Protein AF-A0A8H5J0Z9-F1 (afdb_monomer)

Sequence (239 aa):
MFSQYKASKATIRRNYVINLLNGVRREGLLQDALGLLYLDLADNRPDNHVMKYIIRQWDSKSLPDPFEQKDQATIAKLYNLFSSMSMFVEDYISKAASPNPPQAYLCLPQIADPNKGLYYKEHSFSPRHVTLDELNLPECHFLMWAFIKYDIIFKIQGPKAALVIDNNEQSAISKKEYEALTDCEHEALHSVLHPKIYEAGFIPYFPIGQDRDIVGLATIASPSLAEAAEGRSMIEMAR

Foldseek 3Di:
DVVVVVVVVLVVLLVVLCLLLVDPCNLVLVLLLLLLLQCVVCVPPPDLVSNVVSLVCSLVSNDDDCVVVVPSVVSVSSSVVLVVLQQVLQLLVLLVPFPDNLVSLQFDQPPPDNPQATDDPPDHDHRPGDGLVNDDSVVSSLLSSLLSLLQSLCSLPDPSVCVRDPPVRSVVSSVVSVVPDDPVSVVSNCCQQDVPNVPRDGDHDDHPPDDPPPPPDPPPDDDDPPDDPDDDDPVVVVD

Mean predicted aligned error: 12.15 Å

pLDDT: mean 72.6, std 20.95, range [24.5, 95.06]

Radius of gyration: 19.08 Å; Cα contacts (8 Å, |Δi|>4): 195; chains: 1; bounding box: 48×39×54 Å

Organism: NCBI:txid751941

Structure (mmCIF, N/CA/C/O backbone):
data_AF-A0A8H5J0Z9-F1
#
_entry.id   AF-A0A8H5J0Z9-F1
#
loop_
_atom_site.group_PDB
_atom_site.id
_atom_site.type_symbol
_atom_site.label_atom_id
_atom_site.label_alt_id
_atom_site.label_comp_id
_atom_site.label_asym_id
_atom_site.label_entity_id
_atom_site.label_seq_id
_atom_site.pdbx_PDB_ins_code
_atom_site.Cartn_x
_atom_site.Cartn_y
_atom_site.Cartn_z
_atom_site.occupancy
_atom_site.B_iso_or_equiv
_atom_site.auth_seq_id
_atom_site.auth_comp_id
_atom_site.auth_asym_id
_atom_site.auth_atom_id
_atom_site.pdbx_PDB_model_num
ATOM 1 N N . MET A 1 1 ? 22.660 -8.685 24.216 1.00 60.75 1 MET A N 1
ATOM 2 C CA . MET A 1 1 ? 22.588 -8.841 22.742 1.00 60.75 1 MET A CA 1
ATOM 3 C C . MET A 1 1 ? 21.158 -8.815 22.193 1.00 60.75 1 MET A C 1
ATOM 5 O O . MET A 1 1 ? 20.895 -8.017 21.305 1.00 60.75 1 MET A O 1
ATOM 9 N N . PHE A 1 2 ? 20.206 -9.596 22.721 1.00 65.94 2 PHE A N 1
ATOM 10 C CA . PHE A 1 2 ? 18.830 -9.643 22.185 1.00 65.94 2 PHE A CA 1
ATOM 11 C C . PHE A 1 2 ? 18.037 -8.323 22.291 1.00 65.94 2 PHE A C 1
ATOM 13 O O . PHE A 1 2 ? 17.309 -7.960 21.369 1.00 65.94 2 PHE A O 1
ATOM 20 N N . SER A 1 3 ? 18.200 -7.571 23.385 1.00 65.50 3 SER A N 1
ATOM 21 C CA . SER A 1 3 ? 17.577 -6.250 23.569 1.00 65.50 3 SER A CA 1
ATOM 22 C C . SER A 1 3 ? 18.073 -5.221 22.549 1.00 65.50 3 SER A C 1
ATOM 24 O O . SER A 1 3 ? 17.277 -4.496 21.959 1.00 65.50 3 SER A O 1
ATOM 26 N N . GLN A 1 4 ? 19.379 -5.216 22.281 1.00 69.69 4 GLN A N 1
ATOM 27 C CA . GLN A 1 4 ? 20.021 -4.332 21.309 1.00 69.69 4 GLN A CA 1
ATOM 28 C C . GLN A 1 4 ? 19.605 -4.667 19.869 1.00 69.69 4 GLN A C 1
ATOM 30 O O . GLN A 1 4 ? 19.312 -3.763 19.091 1.00 69.69 4 GLN A O 1
ATOM 35 N N . TYR A 1 5 ? 19.469 -5.958 19.544 1.00 71.94 5 TYR A N 1
ATOM 36 C CA . TYR A 1 5 ? 18.908 -6.412 18.268 1.00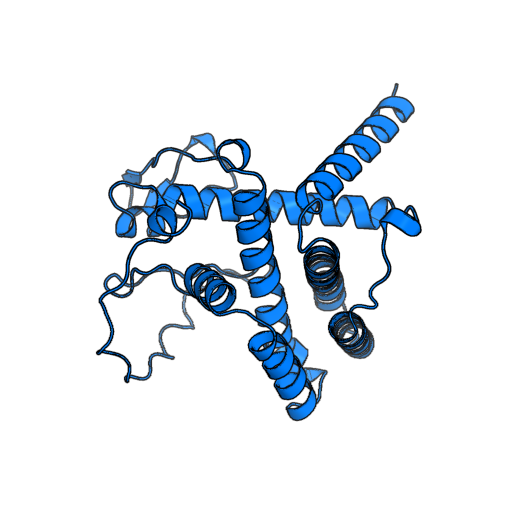 71.94 5 TYR A CA 1
ATOM 37 C C . TYR A 1 5 ? 17.452 -5.956 18.077 1.00 71.94 5 TYR A C 1
ATOM 39 O O . TYR A 1 5 ? 17.109 -5.409 17.030 1.00 71.94 5 TYR A O 1
ATOM 47 N N . LYS A 1 6 ? 16.590 -6.121 19.094 1.00 71.00 6 LYS A N 1
ATOM 48 C CA . LYS A 1 6 ? 15.189 -5.663 19.032 1.00 71.00 6 LYS A CA 1
ATOM 49 C C . LYS A 1 6 ? 15.079 -4.152 18.835 1.00 71.00 6 LYS A C 1
ATOM 51 O O . LYS A 1 6 ? 14.293 -3.717 17.997 1.00 71.00 6 LYS A O 1
ATOM 56 N N . ALA A 1 7 ? 15.869 -3.377 19.579 1.00 71.56 7 ALA A N 1
ATOM 57 C CA . ALA A 1 7 ? 15.902 -1.924 19.455 1.00 71.56 7 ALA A CA 1
ATOM 58 C C . ALA A 1 7 ? 16.369 -1.493 18.056 1.00 71.56 7 ALA A C 1
ATOM 60 O O . ALA A 1 7 ? 15.695 -0.703 17.404 1.00 71.56 7 ALA A O 1
ATOM 61 N N . SER A 1 8 ? 17.457 -2.084 17.552 1.00 81.06 8 SER A N 1
ATOM 62 C CA . SER A 1 8 ? 17.961 -1.824 16.198 1.00 81.06 8 SER A CA 1
ATOM 63 C C . SER A 1 8 ? 16.916 -2.150 15.125 1.00 81.06 8 SER A C 1
ATOM 65 O O . SER A 1 8 ? 16.642 -1.321 14.260 1.00 81.06 8 SER A O 1
ATOM 67 N N . LYS A 1 9 ? 16.249 -3.305 15.227 1.00 82.88 9 LYS A N 1
ATOM 68 C CA . LYS A 1 9 ? 15.196 -3.718 14.290 1.00 82.88 9 LYS A CA 1
ATOM 69 C C . LYS A 1 9 ? 14.001 -2.760 14.286 1.00 82.88 9 LYS A C 1
ATOM 71 O O . LYS A 1 9 ? 13.478 -2.455 13.217 1.00 82.88 9 LYS A O 1
ATOM 76 N N . ALA A 1 10 ? 13.565 -2.291 15.455 1.00 84.38 10 ALA A N 1
ATOM 77 C CA . ALA A 1 10 ? 12.486 -1.309 15.560 1.00 84.38 10 ALA A CA 1
ATOM 78 C C . ALA A 1 10 ? 12.874 0.025 14.900 1.00 84.38 10 ALA A C 1
ATOM 80 O O . ALA A 1 10 ? 12.101 0.564 14.108 1.00 84.38 10 ALA A O 1
ATOM 81 N N . THR A 1 11 ? 14.096 0.502 15.146 1.00 88.69 11 THR A N 1
ATOM 82 C CA . THR A 1 11 ? 14.626 1.725 14.528 1.00 88.69 11 THR A CA 1
ATOM 83 C C . THR A 1 11 ? 14.718 1.609 13.008 1.00 88.69 11 THR A C 1
ATOM 85 O O . THR A 1 11 ? 14.258 2.506 12.308 1.00 88.69 11 THR A O 1
ATOM 88 N N . ILE A 1 12 ? 15.247 0.498 12.483 1.00 86.38 12 ILE A N 1
ATOM 89 C CA . ILE A 1 12 ? 15.372 0.271 11.032 1.00 86.38 12 ILE A CA 1
ATOM 90 C C . ILE A 1 12 ? 13.999 0.313 10.358 1.00 86.38 12 ILE A C 1
ATOM 92 O O . ILE A 1 12 ? 13.816 1.032 9.380 1.00 86.38 12 ILE A O 1
ATOM 96 N N . ARG A 1 13 ? 13.015 -0.407 10.910 1.00 89.56 13 ARG A N 1
ATOM 97 C CA . ARG A 1 13 ? 11.645 -0.423 10.375 1.00 89.56 13 ARG A CA 1
ATOM 98 C C . ARG A 1 13 ? 11.017 0.961 10.384 1.00 89.56 13 ARG A C 1
ATOM 100 O O . ARG A 1 13 ? 10.445 1.375 9.384 1.00 89.56 13 ARG A O 1
ATOM 107 N N . ARG A 1 14 ? 11.148 1.678 11.503 1.00 90.25 14 ARG A N 1
ATOM 108 C CA . ARG A 1 14 ? 10.628 3.040 11.633 1.00 90.25 14 ARG A CA 1
ATOM 109 C C . ARG A 1 14 ? 11.240 3.959 10.578 1.00 90.25 14 ARG A C 1
ATOM 111 O O . ARG A 1 14 ? 10.495 4.655 9.903 1.00 90.25 14 ARG A O 1
ATOM 118 N N . ASN A 1 15 ? 12.561 3.931 10.416 1.00 88.94 15 ASN A N 1
ATOM 119 C CA . ASN A 1 15 ? 13.258 4.777 9.448 1.00 88.94 15 ASN A CA 1
ATOM 120 C C . ASN A 1 15 ? 12.879 4.431 8.005 1.00 88.94 15 ASN A C 1
ATOM 122 O O . ASN A 1 15 ? 12.647 5.337 7.216 1.00 88.94 15 ASN A O 1
ATOM 126 N N . TYR A 1 16 ? 12.754 3.142 7.678 1.00 87.38 16 TYR A N 1
ATOM 127 C CA . TYR A 1 16 ? 12.308 2.701 6.356 1.00 87.38 16 TYR A CA 1
ATOM 128 C C . TYR A 1 16 ? 10.924 3.266 6.008 1.00 87.38 16 TYR A C 1
ATOM 130 O O . TYR A 1 16 ? 10.759 3.893 4.965 1.00 87.38 16 TYR A O 1
ATOM 138 N N . VAL A 1 17 ? 9.949 3.119 6.914 1.00 89.38 17 VAL A N 1
ATOM 139 C CA . VAL A 1 17 ? 8.592 3.637 6.683 1.00 89.38 17 VAL A CA 1
ATOM 140 C C . VAL A 1 17 ? 8.593 5.165 6.607 1.00 89.38 17 VAL A C 1
ATOM 142 O O . VAL A 1 17 ? 7.961 5.725 5.720 1.00 89.38 17 VAL A O 1
ATOM 145 N N . ILE A 1 18 ? 9.327 5.853 7.490 1.00 89.44 18 ILE A N 1
ATOM 146 C CA . ILE A 1 18 ? 9.444 7.319 7.445 1.00 89.44 18 ILE A CA 1
ATOM 147 C C . ILE A 1 18 ? 10.009 7.779 6.097 1.00 89.44 18 ILE A C 1
ATOM 149 O O . ILE A 1 18 ? 9.461 8.699 5.503 1.00 89.44 18 ILE A O 1
ATOM 153 N N . ASN A 1 19 ? 11.050 7.125 5.583 1.00 86.56 19 ASN A N 1
ATOM 154 C CA . ASN A 1 19 ? 11.671 7.506 4.315 1.00 86.56 19 ASN A CA 1
ATOM 155 C C . ASN A 1 19 ? 10.728 7.327 3.115 1.00 86.56 19 ASN A C 1
ATOM 157 O O . ASN A 1 19 ? 10.706 8.185 2.234 1.00 86.56 19 ASN A O 1
ATOM 161 N N . LEU A 1 20 ? 9.916 6.267 3.096 1.00 85.06 20 LEU A N 1
ATOM 162 C CA . LEU A 1 20 ? 8.893 6.071 2.060 1.00 85.06 20 LEU A CA 1
ATOM 163 C C . LEU A 1 20 ? 7.719 7.048 2.182 1.00 85.06 20 LEU A C 1
ATOM 165 O O . LEU A 1 20 ? 7.080 7.369 1.187 1.00 85.06 20 LEU A O 1
ATOM 169 N N . LEU A 1 21 ? 7.447 7.540 3.389 1.00 86.75 21 LEU A N 1
ATOM 170 C CA . LEU A 1 21 ? 6.421 8.549 3.640 1.00 86.75 21 LEU A CA 1
ATOM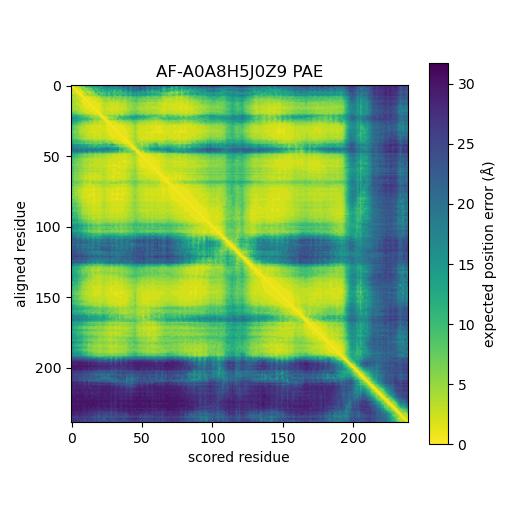 171 C C . LEU A 1 21 ? 6.923 9.990 3.454 1.00 86.75 21 LEU A C 1
ATOM 173 O O . LEU A 1 21 ? 6.106 10.906 3.469 1.00 86.75 21 LEU A O 1
ATOM 177 N N . ASN A 1 22 ? 8.233 10.223 3.317 1.00 79.56 22 ASN A N 1
ATOM 178 C CA . ASN A 1 22 ? 8.850 11.557 3.286 1.00 79.56 22 ASN A CA 1
ATOM 179 C C . ASN A 1 22 ? 8.655 12.282 1.940 1.00 79.56 22 ASN A C 1
ATOM 181 O O . ASN A 1 22 ? 9.621 12.700 1.307 1.00 79.56 22 ASN A O 1
ATOM 185 N N . GLY A 1 23 ? 7.409 12.445 1.504 1.00 74.44 23 GLY A N 1
ATOM 186 C CA . GLY A 1 23 ? 7.049 13.107 0.253 1.00 74.44 23 GLY A CA 1
ATOM 187 C C . GLY A 1 23 ? 5.953 14.148 0.429 1.00 74.44 23 GLY A C 1
ATOM 188 O O . GLY A 1 23 ? 5.380 14.310 1.507 1.00 74.44 23 GLY A O 1
ATOM 189 N N . VAL A 1 24 ? 5.607 14.818 -0.672 1.00 74.44 24 VAL A N 1
ATOM 190 C CA . VAL A 1 24 ? 4.518 15.815 -0.728 1.00 74.44 24 VAL A CA 1
ATOM 191 C C . VAL A 1 24 ? 3.184 15.224 -0.244 1.00 74.44 24 VAL A C 1
ATOM 193 O O . VAL A 1 24 ? 2.354 15.930 0.315 1.00 74.44 24 VAL A O 1
ATOM 196 N N . ARG A 1 25 ? 3.000 13.908 -0.405 1.00 74.81 25 ARG A N 1
ATOM 197 C CA . ARG A 1 25 ? 1.769 13.174 -0.074 1.00 74.81 25 ARG A CA 1
ATOM 198 C C . ARG A 1 25 ? 1.857 12.384 1.234 1.00 74.81 25 ARG A C 1
ATOM 200 O O . ARG A 1 25 ? 1.119 11.416 1.398 1.00 74.81 25 ARG A O 1
ATOM 207 N N . ARG A 1 26 ? 2.740 12.774 2.163 1.00 83.62 26 ARG A N 1
ATOM 208 C CA . ARG A 1 26 ? 2.992 12.051 3.425 1.00 83.62 26 ARG A CA 1
ATOM 209 C C . ARG A 1 26 ? 1.715 11.644 4.157 1.00 83.62 26 ARG A C 1
ATOM 211 O O . ARG A 1 26 ? 1.546 10.476 4.493 1.00 83.62 26 ARG A O 1
ATOM 218 N N . GLU A 1 27 ? 0.839 12.610 4.417 1.00 84.75 27 GLU A N 1
ATOM 219 C CA . GLU A 1 27 ? -0.374 12.393 5.211 1.00 84.75 27 GLU A CA 1
ATOM 220 C C . GLU A 1 27 ? -1.387 11.521 4.468 1.00 84.75 27 GLU A C 1
ATOM 222 O O . GLU A 1 27 ? -1.891 10.557 5.038 1.00 84.75 27 GLU A O 1
ATOM 227 N N . GLY A 1 28 ? -1.619 11.790 3.179 1.00 88.88 28 GLY A N 1
ATOM 228 C CA . GLY A 1 28 ? -2.517 10.988 2.345 1.00 88.88 28 GLY A CA 1
ATOM 229 C C . GLY A 1 28 ? -2.054 9.536 2.217 1.00 88.88 28 GLY A C 1
ATOM 230 O O . GLY A 1 28 ? -2.827 8.620 2.482 1.00 88.88 28 GLY A O 1
ATOM 231 N N . LEU A 1 29 ? -0.771 9.322 1.909 1.00 91.06 29 LEU A N 1
ATOM 232 C CA . LEU A 1 29 ? -0.185 7.986 1.789 1.00 91.06 29 LEU A CA 1
ATOM 233 C C . LEU A 1 29 ? -0.227 7.218 3.114 1.00 91.06 29 LEU A C 1
ATOM 235 O O . LEU A 1 29 ? -0.542 6.029 3.125 1.00 91.06 29 LEU A O 1
ATOM 239 N N . LEU A 1 30 ? 0.063 7.885 4.236 1.00 94.12 30 LEU A N 1
ATOM 240 C CA . LEU A 1 30 ? -0.039 7.265 5.555 1.00 94.12 30 LEU A CA 1
ATOM 241 C C . LEU A 1 30 ? -1.485 6.864 5.870 1.00 94.12 30 LEU A C 1
ATOM 243 O O . LEU A 1 30 ? -1.709 5.738 6.310 1.00 94.12 30 LEU A O 1
ATOM 247 N N . GLN A 1 31 ? -2.455 7.751 5.639 1.00 94.69 31 GLN A N 1
ATOM 248 C CA . GLN A 1 31 ? -3.869 7.460 5.887 1.00 94.69 31 GLN A CA 1
ATOM 249 C C . GLN A 1 31 ? -4.367 6.314 5.002 1.00 94.69 31 GLN A C 1
ATOM 251 O O . GLN A 1 31 ? -5.016 5.402 5.509 1.00 94.69 31 GLN A O 1
ATOM 256 N N . ASP A 1 32 ? -4.009 6.299 3.718 1.00 94.44 32 ASP A N 1
ATOM 257 C CA . ASP A 1 32 ? -4.394 5.231 2.793 1.00 94.44 32 ASP A CA 1
ATOM 258 C C . ASP A 1 32 ? -3.749 3.884 3.179 1.00 94.44 32 ASP A C 1
ATOM 260 O O . ASP A 1 32 ? -4.440 2.865 3.242 1.00 94.44 32 ASP A O 1
ATOM 264 N N . ALA A 1 33 ? -2.469 3.877 3.569 1.00 94.81 33 ALA A N 1
ATOM 265 C CA . ALA A 1 33 ? -1.786 2.674 4.052 1.00 94.81 33 ALA A CA 1
ATOM 266 C C . ALA A 1 33 ? -2.360 2.153 5.385 1.00 94.81 33 ALA A C 1
ATOM 268 O O . ALA A 1 33 ? -2.500 0.942 5.575 1.00 94.81 33 ALA A O 1
A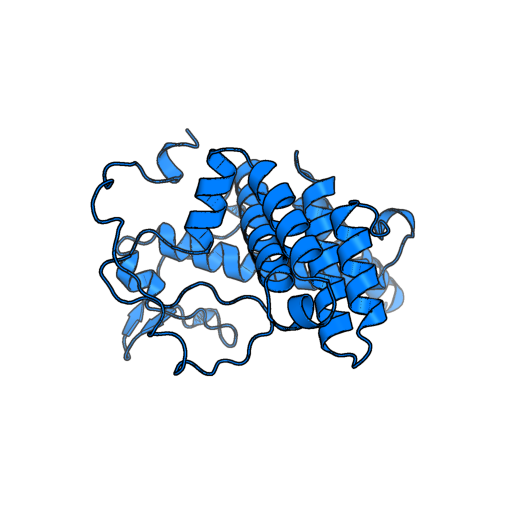TOM 269 N N . LEU A 1 34 ? -2.712 3.050 6.314 1.00 95.06 34 LEU A N 1
ATOM 270 C CA . LEU A 1 34 ? -3.384 2.686 7.565 1.00 95.06 34 LEU A CA 1
ATOM 271 C C . LEU A 1 34 ? -4.787 2.134 7.301 1.00 95.06 34 LEU A C 1
ATOM 273 O O . LEU A 1 34 ? -5.165 1.135 7.912 1.00 95.06 34 LEU A O 1
ATOM 277 N N . GLY A 1 35 ? -5.537 2.752 6.385 1.00 93.50 35 GLY A N 1
ATOM 278 C CA . GLY A 1 35 ? -6.851 2.279 5.959 1.00 93.50 35 GLY A CA 1
ATOM 279 C C . GLY A 1 35 ? -6.768 0.850 5.439 1.00 93.50 35 GLY A C 1
ATOM 280 O O . GLY A 1 35 ? -7.472 -0.026 5.939 1.00 93.50 35 GLY A O 1
ATOM 281 N N . LEU A 1 36 ? -5.829 0.594 4.527 1.00 92.25 36 LEU A N 1
ATOM 282 C CA . LEU A 1 36 ? -5.592 -0.730 3.954 1.00 92.25 36 LEU A CA 1
ATOM 283 C C . LEU A 1 36 ? -5.275 -1.771 5.041 1.00 92.25 36 LEU A C 1
ATOM 285 O O . LEU A 1 36 ? -5.949 -2.795 5.145 1.00 92.25 36 LEU A O 1
ATOM 289 N N . LEU A 1 37 ? -4.326 -1.450 5.924 1.00 92.19 37 LEU A N 1
ATOM 290 C CA . LEU A 1 37 ? -3.900 -2.309 7.030 1.00 92.19 37 LEU A CA 1
ATOM 291 C C . LEU A 1 37 ? -5.035 -2.631 8.010 1.00 92.19 37 LEU A C 1
ATOM 293 O O . LEU A 1 37 ? -5.156 -3.770 8.470 1.00 92.19 37 LEU A O 1
ATOM 297 N N . TYR A 1 38 ? -5.846 -1.641 8.386 1.00 90.62 38 TYR A N 1
ATOM 298 C CA . TYR A 1 38 ? -6.942 -1.857 9.328 1.00 90.62 38 TYR A CA 1
ATOM 299 C C . TYR A 1 38 ? -8.112 -2.602 8.686 1.00 90.62 38 TYR A C 1
ATOM 301 O O . TYR A 1 38 ? -8.718 -3.441 9.357 1.00 90.62 38 TYR A O 1
ATOM 309 N N . LEU A 1 39 ? -8.390 -2.368 7.401 1.00 87.69 39 LEU A N 1
ATOM 310 C CA . LEU A 1 39 ? -9.393 -3.132 6.660 1.00 87.69 39 LEU A CA 1
ATOM 311 C C . LEU A 1 39 ? -8.986 -4.596 6.492 1.00 87.69 39 LEU A C 1
ATOM 313 O O . LEU A 1 39 ? -9.825 -5.455 6.731 1.00 87.69 39 LEU A O 1
ATOM 317 N N . ASP A 1 40 ? -7.715 -4.901 6.219 1.00 84.00 40 ASP A N 1
ATOM 318 C CA . ASP A 1 40 ? -7.212 -6.286 6.201 1.00 84.00 40 ASP A CA 1
ATOM 319 C C . ASP A 1 40 ? -7.405 -7.001 7.547 1.00 84.00 40 ASP A C 1
ATOM 321 O O . ASP A 1 40 ? -7.722 -8.191 7.621 1.00 84.00 40 ASP A O 1
ATOM 325 N N . LEU A 1 41 ? -7.225 -6.284 8.657 1.00 78.81 41 LEU A N 1
ATOM 326 C CA . LEU A 1 41 ? -7.460 -6.845 9.988 1.00 78.81 41 LEU A CA 1
ATOM 327 C C . LEU A 1 41 ? -8.953 -7.046 10.270 1.00 78.81 41 LEU A C 1
ATOM 329 O O . LEU A 1 41 ? -9.310 -8.009 10.954 1.00 78.81 41 LEU A O 1
ATOM 333 N N . ALA A 1 42 ? -9.807 -6.151 9.770 1.00 74.81 42 ALA A N 1
ATOM 334 C CA . ALA A 1 42 ? -11.258 -6.262 9.876 1.00 74.81 42 ALA A CA 1
ATOM 335 C C . ALA A 1 42 ? -11.816 -7.367 8.967 1.00 74.81 42 ALA A C 1
ATOM 337 O O . ALA A 1 42 ? -12.727 -8.070 9.382 1.00 74.81 42 ALA A O 1
ATOM 338 N N . ASP A 1 43 ? -11.217 -7.590 7.795 1.00 69.31 43 ASP A N 1
ATOM 339 C CA . ASP A 1 43 ? -11.571 -8.645 6.838 1.00 69.31 43 ASP A CA 1
ATOM 340 C C . ASP A 1 43 ? -11.504 -10.051 7.446 1.00 69.31 43 ASP A C 1
ATOM 342 O O . ASP A 1 43 ? -12.237 -10.946 7.025 1.00 69.31 43 ASP A O 1
ATOM 346 N N . ASN A 1 44 ? -10.628 -10.225 8.438 1.00 69.31 44 ASN A N 1
ATOM 347 C CA . ASN A 1 44 ? -10.431 -11.462 9.190 1.00 69.31 44 ASN A CA 1
ATOM 348 C C . ASN A 1 44 ? -11.360 -11.587 10.412 1.00 69.31 44 ASN A C 1
ATOM 350 O O . ASN A 1 44 ? -11.235 -12.533 11.193 1.00 69.31 44 ASN A O 1
ATOM 354 N N . ARG A 1 45 ? -12.263 -10.623 10.626 1.00 68.00 45 ARG A N 1
ATOM 355 C CA . ARG A 1 45 ? -13.202 -10.591 11.750 1.00 68.00 45 ARG A CA 1
ATOM 356 C C . ARG A 1 45 ? -14.643 -10.578 11.232 1.00 68.00 45 ARG A C 1
ATOM 358 O O . ARG A 1 45 ? -14.928 -9.934 10.234 1.00 68.00 45 ARG A O 1
ATOM 365 N N . PRO A 1 46 ? -15.583 -11.222 11.938 1.00 57.53 46 PRO A N 1
ATOM 366 C CA . PRO A 1 46 ? -16.993 -11.230 11.546 1.00 57.53 46 PRO A CA 1
ATOM 367 C C . PRO A 1 46 ? -17.740 -9.920 11.870 1.00 57.53 46 PRO A C 1
ATOM 369 O O . PRO A 1 46 ? -18.948 -9.850 11.668 1.00 57.53 46 PRO A O 1
ATOM 372 N N . ASP A 1 47 ? -17.070 -8.903 12.425 1.00 73.12 47 ASP A N 1
ATOM 373 C CA . ASP A 1 47 ? -17.728 -7.696 12.934 1.00 73.12 47 ASP A CA 1
ATOM 374 C C . ASP A 1 47 ? -17.793 -6.570 11.890 1.00 73.12 47 ASP A C 1
ATOM 376 O O . ASP A 1 47 ? -16.833 -5.822 11.670 1.00 73.12 47 ASP A O 1
ATOM 380 N N . ASN A 1 48 ? -18.980 -6.414 11.304 1.00 76.25 48 ASN A N 1
ATOM 381 C CA . ASN A 1 48 ? -19.305 -5.375 10.330 1.00 76.25 48 ASN A CA 1
ATOM 382 C C . ASN A 1 48 ? -19.200 -3.946 10.907 1.00 76.25 48 ASN A C 1
ATOM 384 O O . ASN A 1 48 ? -18.901 -3.004 10.170 1.00 76.25 48 ASN A O 1
ATOM 388 N N . HIS A 1 49 ? -19.392 -3.738 12.216 1.00 82.38 49 HIS A N 1
ATOM 389 C CA . HIS A 1 49 ? -19.329 -2.394 12.806 1.00 82.38 49 HIS A CA 1
ATOM 390 C C . HIS A 1 49 ? -17.906 -1.833 12.827 1.00 82.38 49 HIS A C 1
ATOM 392 O O . HIS A 1 49 ? -17.711 -0.632 12.617 1.00 82.38 49 HIS A O 1
ATOM 398 N N . VAL A 1 50 ? -16.909 -2.699 13.026 1.00 85.38 50 VAL A N 1
ATOM 399 C CA . VAL A 1 50 ? -15.492 -2.313 13.023 1.00 85.38 50 VAL A CA 1
ATOM 400 C C . VAL A 1 50 ? -15.063 -1.856 11.632 1.00 85.38 50 VAL A C 1
ATOM 402 O O . VAL A 1 50 ? -14.445 -0.800 11.506 1.00 85.38 50 VAL A O 1
ATOM 405 N N . MET A 1 51 ? -15.443 -2.591 10.583 1.00 86.00 51 MET A N 1
ATOM 406 C CA . MET A 1 51 ? -15.145 -2.204 9.200 1.00 86.00 51 MET A CA 1
ATOM 407 C C . MET A 1 51 ? -15.788 -0.855 8.848 1.00 86.00 51 MET A C 1
ATOM 409 O O . MET A 1 51 ? -15.101 0.034 8.347 1.00 86.00 51 MET A O 1
ATOM 413 N N . LYS A 1 52 ? -17.069 -0.651 9.196 1.00 88.25 52 LYS A N 1
ATOM 414 C CA . LYS A 1 52 ? -17.758 0.633 8.978 1.00 88.25 52 LYS A CA 1
ATOM 415 C C . LYS A 1 52 ? -17.038 1.799 9.648 1.00 88.25 52 LYS A C 1
ATOM 417 O O . LYS A 1 52 ? -16.880 2.863 9.053 1.00 88.25 52 LYS A O 1
ATOM 422 N N . TYR A 1 53 ? -16.621 1.602 10.897 1.00 90.00 53 TYR A N 1
ATOM 423 C CA . TYR A 1 53 ? -15.886 2.608 11.653 1.00 90.00 53 TYR A CA 1
ATOM 424 C C . TYR A 1 53 ? -14.554 2.953 10.977 1.00 90.00 53 TYR A C 1
ATOM 426 O O . TYR A 1 53 ? -14.267 4.133 10.785 1.00 90.00 53 TYR A O 1
ATOM 434 N N . ILE A 1 54 ? -13.781 1.946 10.558 1.00 91.12 54 ILE A N 1
ATOM 435 C CA . ILE A 1 54 ? -12.492 2.144 9.879 1.00 91.12 54 ILE A CA 1
ATOM 436 C C . ILE A 1 54 ? -12.667 2.941 8.585 1.00 91.12 54 ILE A C 1
ATOM 438 O O . ILE A 1 54 ? -11.934 3.905 8.383 1.00 91.12 54 ILE A O 1
ATOM 442 N N . ILE A 1 55 ? -13.648 2.592 7.745 1.00 91.12 55 ILE A N 1
ATOM 443 C CA . ILE A 1 55 ? -13.878 3.294 6.472 1.00 91.12 55 ILE A CA 1
ATOM 444 C C . ILE A 1 55 ? -14.228 4.766 6.716 1.00 91.12 55 ILE A C 1
ATOM 446 O O . ILE A 1 55 ? -13.688 5.641 6.047 1.00 91.12 55 ILE A O 1
ATOM 450 N N . ARG A 1 56 ? -15.068 5.061 7.716 1.00 91.88 56 ARG A N 1
ATOM 451 C CA . ARG A 1 56 ? -15.409 6.448 8.069 1.00 91.88 56 ARG A CA 1
ATOM 452 C C . ARG A 1 56 ? -14.205 7.236 8.570 1.00 91.88 56 ARG A C 1
ATOM 454 O O . ARG A 1 56 ? -14.016 8.362 8.135 1.00 91.88 56 ARG A O 1
ATOM 461 N N . GLN A 1 57 ? -13.394 6.648 9.452 1.00 93.56 57 GLN A N 1
ATOM 462 C CA . GLN A 1 57 ? -12.175 7.296 9.951 1.00 93.56 57 GLN A CA 1
ATOM 463 C C . GLN A 1 57 ? -11.151 7.527 8.835 1.00 93.56 57 GLN A C 1
ATOM 465 O O . GLN A 1 57 ? -10.467 8.547 8.819 1.00 93.56 57 GLN A O 1
ATOM 470 N N . TRP A 1 58 ? -11.051 6.589 7.894 1.00 94.44 58 TRP A N 1
ATOM 471 C CA . TRP A 1 58 ? -10.212 6.739 6.713 1.00 94.44 58 TRP A CA 1
ATOM 472 C C . TRP A 1 58 ? -10.711 7.861 5.787 1.00 94.44 58 TRP A C 1
ATOM 474 O O . TRP A 1 58 ? -9.907 8.689 5.361 1.00 94.44 58 TRP A O 1
ATOM 484 N N . ASP A 1 59 ? -12.018 7.945 5.518 1.00 93.06 59 ASP A N 1
ATOM 485 C CA . ASP A 1 59 ? -12.602 8.997 4.664 1.00 93.06 59 ASP A CA 1
ATOM 486 C C . ASP A 1 59 ? -12.428 10.402 5.271 1.00 93.06 59 ASP A C 1
ATOM 488 O O . ASP A 1 59 ? -12.187 11.382 4.557 1.00 93.06 59 ASP A O 1
ATOM 492 N N . SER A 1 60 ? -12.483 10.505 6.604 1.00 92.69 60 SER A N 1
ATOM 493 C CA . SER A 1 60 ? -12.186 11.741 7.335 1.00 92.69 60 SER A CA 1
ATOM 494 C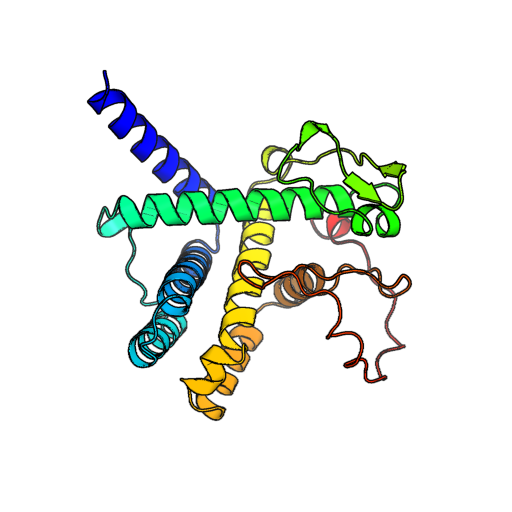 C . SER A 1 60 ? -10.694 11.981 7.584 1.00 92.69 60 SER A C 1
ATOM 496 O O . SER A 1 60 ? -10.357 12.952 8.260 1.00 92.69 60 SER A O 1
ATOM 498 N N . LYS A 1 61 ? -9.803 11.121 7.064 1.00 93.06 61 LYS A N 1
ATOM 499 C CA . LYS A 1 61 ? -8.340 11.180 7.259 1.00 93.06 61 LYS A CA 1
ATOM 500 C C . LYS A 1 61 ? -7.940 11.300 8.739 1.00 93.06 61 LYS A C 1
ATOM 502 O O . LYS A 1 61 ? -6.985 11.990 9.086 1.00 93.06 61 LYS A O 1
ATOM 507 N N . SER A 1 62 ? -8.684 10.628 9.616 1.00 94.25 62 SER A N 1
ATOM 508 C CA . SER A 1 62 ? -8.549 10.700 11.075 1.00 94.25 62 SER A CA 1
ATOM 509 C C . SER A 1 62 ? -8.074 9.389 11.701 1.00 94.25 62 SER A C 1
ATOM 511 O O . SER A 1 62 ? -8.246 9.177 12.905 1.00 94.25 62 SER A O 1
ATOM 513 N N . LEU A 1 63 ? -7.474 8.488 10.912 1.00 94.19 63 LEU A N 1
ATOM 514 C CA . LEU A 1 63 ? -6.851 7.296 11.476 1.00 94.19 63 LEU A CA 1
ATOM 515 C C . LEU A 1 63 ? -5.657 7.694 12.355 1.00 94.19 63 LEU A C 1
ATOM 517 O O . LEU A 1 63 ? -4.936 8.636 12.014 1.00 94.19 63 LEU A O 1
ATOM 521 N N . PRO A 1 64 ? -5.419 6.980 13.469 1.00 92.56 64 PRO A N 1
ATOM 522 C CA . PRO A 1 64 ? -4.440 7.420 14.450 1.00 92.56 64 PRO A CA 1
ATOM 523 C C . PRO A 1 64 ? -3.003 7.278 13.933 1.00 92.56 64 PRO A C 1
ATOM 525 O O . PRO A 1 64 ? -2.631 6.208 13.446 1.00 92.56 64 PRO A O 1
ATOM 528 N N . ASP A 1 65 ? -2.188 8.329 14.084 1.00 92.81 65 ASP A N 1
ATOM 529 C CA . ASP A 1 65 ? -0.779 8.311 13.677 1.00 92.81 65 ASP A CA 1
ATOM 530 C C . ASP A 1 65 ? 0.052 7.415 14.630 1.00 92.81 65 ASP A C 1
ATOM 532 O O . ASP A 1 65 ? 0.244 7.742 15.812 1.00 92.81 65 ASP A O 1
ATOM 536 N N . PRO A 1 66 ? 0.604 6.285 14.143 1.00 92.88 66 PRO A N 1
ATOM 537 C CA . PRO A 1 66 ? 1.377 5.372 14.978 1.00 92.88 66 PRO A CA 1
ATOM 538 C C . PRO A 1 66 ? 2.759 5.930 15.365 1.00 92.88 66 PRO A C 1
ATOM 540 O O . PRO A 1 66 ? 3.379 5.453 16.323 1.00 92.88 66 PRO A O 1
ATOM 543 N N . PHE A 1 67 ? 3.277 6.935 14.654 1.00 90.75 67 PHE A N 1
ATOM 544 C CA . PHE A 1 67 ? 4.549 7.584 14.962 1.00 90.75 67 PHE A CA 1
ATOM 545 C C . PHE A 1 67 ? 4.449 8.499 16.175 1.00 90.75 67 PHE A C 1
ATOM 547 O O . PHE A 1 67 ? 5.402 8.503 16.967 1.00 90.75 67 PHE A O 1
ATOM 554 N N . GLU A 1 68 ? 3.327 9.208 16.325 1.00 90.62 68 GLU A N 1
ATOM 555 C CA . GLU A 1 68 ? 3.010 10.051 17.484 1.00 90.62 68 GLU A CA 1
ATOM 556 C C . GLU A 1 68 ? 2.716 9.199 18.721 1.00 90.62 68 GLU A C 1
ATOM 558 O O . GLU A 1 68 ? 3.285 9.422 19.791 1.00 90.62 68 GLU A O 1
ATOM 563 N N . GLN A 1 69 ? 1.914 8.144 18.550 1.00 89.56 69 GLN A N 1
ATOM 564 C CA . GLN A 1 69 ? 1.547 7.218 19.629 1.00 89.56 69 GLN A CA 1
ATOM 565 C C . GLN A 1 69 ? 2.673 6.256 20.020 1.00 89.56 69 GLN A C 1
ATOM 567 O O . GLN A 1 69 ? 2.560 5.520 21.000 1.00 89.56 69 GLN A O 1
ATOM 572 N N . LYS A 1 70 ? 3.777 6.258 19.261 1.00 88.94 70 LYS A N 1
ATOM 573 C CA . LYS A 1 70 ? 4.907 5.329 19.413 1.00 88.94 70 LYS A CA 1
ATOM 574 C C . LYS A 1 70 ? 4.469 3.859 19.336 1.00 88.94 70 LYS A C 1
ATOM 576 O O . LYS A 1 70 ? 5.114 2.996 19.937 1.00 88.94 70 LYS A O 1
ATOM 581 N N . ASP A 1 71 ? 3.429 3.569 18.556 1.00 92.31 71 ASP A N 1
ATOM 582 C CA . ASP A 1 71 ? 2.904 2.222 18.352 1.00 92.31 71 ASP A CA 1
ATOM 583 C C . ASP A 1 71 ? 3.836 1.408 17.442 1.00 92.31 71 ASP A C 1
ATOM 585 O O . ASP A 1 71 ? 3.731 1.382 16.212 1.00 92.31 71 ASP A O 1
ATOM 589 N N . GLN A 1 72 ? 4.776 0.707 18.075 1.00 90.25 72 GLN A N 1
ATOM 590 C CA . GLN A 1 72 ? 5.749 -0.139 17.385 1.00 90.25 72 GLN A CA 1
ATOM 591 C C . GLN A 1 72 ? 5.105 -1.317 16.644 1.00 90.25 72 GLN A C 1
ATOM 593 O O . GLN A 1 72 ? 5.691 -1.817 15.681 1.00 90.25 72 GLN A O 1
ATOM 598 N N . ALA A 1 73 ? 3.929 -1.782 17.080 1.00 91.31 73 ALA A N 1
ATOM 599 C CA . ALA A 1 73 ? 3.254 -2.905 16.443 1.00 91.31 73 ALA A CA 1
ATOM 600 C C . ALA A 1 73 ? 2.663 -2.477 15.096 1.00 91.31 73 ALA A C 1
ATOM 602 O O . ALA A 1 73 ? 2.880 -3.159 14.090 1.00 91.31 73 ALA A O 1
ATOM 603 N N . THR A 1 74 ? 1.994 -1.324 15.055 1.00 93.19 74 THR A N 1
ATOM 604 C CA . THR A 1 74 ? 1.461 -0.765 13.805 1.00 93.19 74 THR A CA 1
ATOM 605 C C . THR A 1 74 ? 2.580 -0.330 12.863 1.00 93.19 74 THR A C 1
ATOM 607 O O . THR A 1 74 ? 2.528 -0.668 11.683 1.00 93.19 74 THR A O 1
ATOM 610 N N . ILE A 1 75 ? 3.665 0.275 13.366 1.00 93.75 75 ILE A N 1
ATOM 611 C CA . ILE A 1 75 ? 4.850 0.592 12.540 1.00 93.75 75 ILE A CA 1
ATOM 612 C C . ILE A 1 75 ? 5.454 -0.675 11.915 1.00 93.75 75 ILE A C 1
ATOM 614 O O . ILE A 1 75 ? 5.845 -0.666 10.750 1.00 93.75 75 ILE A O 1
ATOM 618 N N . ALA A 1 76 ? 5.522 -1.785 12.655 1.00 91.75 76 ALA A N 1
ATOM 619 C CA . ALA A 1 76 ? 6.029 -3.044 12.113 1.00 91.75 76 ALA A CA 1
ATOM 620 C C . ALA A 1 76 ? 5.123 -3.630 11.018 1.00 91.75 76 ALA A C 1
ATOM 622 O O . ALA A 1 76 ? 5.632 -4.227 10.070 1.00 91.75 76 ALA A O 1
ATOM 623 N N . LYS A 1 77 ? 3.801 -3.463 11.136 1.00 92.94 77 LYS A N 1
ATOM 624 C CA . LYS A 1 77 ? 2.847 -3.873 10.099 1.00 92.94 77 LYS A CA 1
ATOM 625 C C . LYS A 1 77 ? 2.928 -2.971 8.866 1.00 92.94 77 LYS A C 1
ATOM 627 O O . LYS A 1 77 ? 2.969 -3.499 7.763 1.00 92.94 77 LYS A O 1
ATOM 632 N N . LEU A 1 78 ? 3.044 -1.653 9.050 1.00 94.25 78 LEU A N 1
ATOM 633 C CA . LEU A 1 78 ? 3.293 -0.708 7.957 1.00 94.25 78 LEU A CA 1
ATOM 634 C C . LEU A 1 78 ? 4.590 -1.043 7.222 1.00 94.25 78 LEU A C 1
ATOM 636 O O . LEU A 1 78 ? 4.597 -1.077 6.002 1.00 94.25 78 LEU A O 1
ATOM 640 N N . TYR A 1 79 ? 5.665 -1.363 7.947 1.00 93.25 79 TYR A N 1
ATOM 641 C CA . TYR A 1 79 ? 6.910 -1.828 7.336 1.00 93.25 79 TYR A CA 1
ATOM 642 C C . TYR A 1 79 ? 6.677 -3.042 6.430 1.00 93.25 79 TYR A C 1
ATOM 644 O O . TYR A 1 79 ? 7.094 -3.023 5.280 1.00 93.25 79 TYR A O 1
ATOM 652 N N . ASN A 1 80 ? 5.967 -4.067 6.912 1.00 90.62 80 ASN A N 1
ATOM 653 C CA . ASN A 1 80 ? 5.677 -5.252 6.102 1.00 90.62 80 ASN A CA 1
ATOM 654 C C . ASN A 1 80 ? 4.808 -4.920 4.875 1.00 90.62 80 ASN A C 1
ATOM 656 O O . ASN A 1 80 ? 5.061 -5.460 3.799 1.00 90.62 80 ASN A O 1
ATOM 660 N N . LEU A 1 81 ? 3.804 -4.048 5.032 1.00 91.38 81 LEU A N 1
ATOM 661 C CA . LEU A 1 81 ? 2.948 -3.590 3.936 1.00 91.38 81 LEU A CA 1
ATOM 662 C C . LEU A 1 81 ? 3.779 -2.873 2.871 1.00 91.38 81 LEU A C 1
ATOM 664 O O . LEU A 1 81 ? 3.755 -3.272 1.713 1.00 91.38 81 LEU A O 1
ATOM 668 N N . PHE A 1 82 ? 4.563 -1.871 3.271 1.00 91.38 82 PHE A N 1
ATOM 669 C CA . PHE A 1 82 ? 5.408 -1.114 2.356 1.00 91.38 82 PHE A CA 1
ATOM 670 C C . PHE A 1 82 ? 6.459 -1.995 1.683 1.00 91.38 82 PHE A C 1
ATOM 672 O O . PHE A 1 82 ? 6.611 -1.895 0.477 1.00 91.38 82 PHE A O 1
ATOM 679 N N . SER A 1 83 ? 7.110 -2.913 2.404 1.00 88.50 83 SER A N 1
ATOM 680 C CA . SER A 1 83 ? 8.051 -3.856 1.786 1.00 88.50 83 SER A CA 1
ATOM 681 C C . SER A 1 83 ? 7.377 -4.790 0.777 1.00 88.50 83 SER A C 1
ATOM 683 O O . SER A 1 83 ? 7.957 -5.073 -0.265 1.00 88.50 83 SER A O 1
ATOM 685 N N . SER A 1 84 ? 6.150 -5.244 1.055 1.00 85.88 84 SER A N 1
ATOM 686 C CA . SER A 1 84 ? 5.388 -6.068 0.104 1.00 85.88 84 SER A CA 1
ATOM 687 C C . SER A 1 84 ? 4.988 -5.254 -1.127 1.00 85.88 84 SER A C 1
ATOM 689 O O . SER A 1 84 ? 5.133 -5.726 -2.248 1.00 85.88 84 SER A O 1
ATOM 691 N N . MET A 1 85 ? 4.547 -4.011 -0.926 1.00 88.00 85 MET A N 1
ATOM 692 C CA . MET A 1 85 ? 4.217 -3.089 -2.012 1.00 88.00 85 MET A CA 1
ATOM 693 C C . MET A 1 85 ? 5.432 -2.740 -2.865 1.00 88.00 85 MET A C 1
ATOM 695 O O . MET A 1 85 ? 5.322 -2.753 -4.085 1.00 88.00 85 MET A O 1
ATOM 699 N N . SER A 1 86 ? 6.599 -2.523 -2.256 1.00 88.25 86 SER A N 1
ATOM 700 C CA . SER A 1 86 ? 7.845 -2.293 -2.987 1.00 88.25 86 SER A CA 1
ATOM 701 C C . SER A 1 86 ? 8.144 -3.426 -3.963 1.00 88.25 86 SER A C 1
ATOM 703 O O . SER A 1 86 ? 8.454 -3.140 -5.110 1.00 88.25 86 SER A O 1
ATOM 705 N N . MET A 1 87 ? 7.944 -4.692 -3.575 1.00 83.31 87 MET A N 1
ATOM 706 C CA . MET A 1 87 ? 8.138 -5.820 -4.496 1.00 83.31 87 MET A CA 1
ATOM 707 C C . MET A 1 87 ? 7.213 -5.753 -5.722 1.00 83.31 87 MET A C 1
ATOM 709 O O . MET A 1 87 ? 7.640 -6.071 -6.830 1.00 83.31 87 MET A O 1
ATOM 713 N N . PHE A 1 88 ? 5.952 -5.351 -5.542 1.00 83.00 88 PHE A N 1
ATOM 714 C CA . PHE A 1 88 ? 5.007 -5.206 -6.654 1.00 83.00 88 PHE A CA 1
ATOM 715 C C . PHE A 1 88 ? 5.342 -4.012 -7.547 1.00 83.00 88 PHE A C 1
ATOM 717 O O . PHE A 1 88 ? 5.257 -4.122 -8.769 1.00 83.00 88 PHE A O 1
ATOM 724 N N . VAL A 1 89 ? 5.755 -2.892 -6.950 1.00 86.94 89 VAL A N 1
ATOM 725 C CA . VAL A 1 89 ? 6.191 -1.712 -7.701 1.00 86.94 89 VAL A CA 1
ATOM 726 C C . VAL A 1 89 ? 7.445 -2.031 -8.512 1.00 86.94 89 VAL A C 1
ATOM 728 O O . VAL A 1 89 ? 7.483 -1.712 -9.696 1.00 86.94 89 VAL A O 1
ATOM 731 N N . GLU A 1 90 ? 8.434 -2.703 -7.920 1.00 86.56 90 GLU A N 1
ATOM 732 C CA . GLU A 1 90 ? 9.670 -3.120 -8.596 1.00 86.56 90 GLU A CA 1
ATOM 733 C C . GLU A 1 90 ? 9.396 -4.086 -9.755 1.00 86.56 90 GLU A C 1
ATOM 735 O O . GLU A 1 90 ? 9.951 -3.928 -10.845 1.00 86.56 90 GLU A O 1
ATOM 740 N N . ASP A 1 91 ? 8.496 -5.056 -9.566 1.00 80.56 91 ASP A N 1
ATOM 741 C CA . ASP A 1 91 ? 8.036 -5.937 -10.646 1.00 80.56 91 ASP A CA 1
ATOM 742 C C . ASP A 1 91 ? 7.363 -5.138 -11.774 1.00 80.56 91 ASP A C 1
ATOM 744 O O . ASP A 1 91 ? 7.691 -5.319 -12.949 1.00 80.56 91 ASP A O 1
ATOM 748 N N . TYR A 1 92 ? 6.482 -4.196 -11.426 1.00 84.12 92 TYR A N 1
ATOM 749 C CA . TYR A 1 92 ? 5.795 -3.341 -12.391 1.00 84.12 92 TYR A CA 1
ATOM 750 C C . TYR A 1 92 ? 6.767 -2.487 -13.214 1.00 84.12 92 TYR A C 1
ATOM 752 O O . TYR A 1 92 ? 6.698 -2.514 -14.445 1.00 84.12 92 TYR A O 1
ATOM 760 N N . ILE A 1 93 ? 7.699 -1.772 -12.576 1.00 85.38 93 ILE A N 1
ATOM 761 C CA . ILE A 1 93 ? 8.670 -0.929 -13.294 1.00 85.38 93 ILE A CA 1
ATOM 762 C C . ILE A 1 93 ? 9.640 -1.773 -14.127 1.00 85.38 93 ILE A C 1
ATOM 764 O O . ILE A 1 93 ? 9.956 -1.394 -15.254 1.00 85.38 93 ILE A O 1
ATOM 768 N N . SER A 1 94 ? 10.046 -2.950 -13.637 1.00 82.69 94 SER A N 1
ATOM 769 C CA . SER A 1 94 ? 10.905 -3.879 -14.386 1.00 82.69 94 SER A CA 1
ATOM 770 C C . SER A 1 94 ? 10.211 -4.385 -15.655 1.00 82.69 94 SER A C 1
ATOM 772 O O . SER A 1 94 ? 10.830 -4.497 -16.715 1.00 82.69 94 SER A O 1
ATOM 774 N N . LYS A 1 95 ? 8.904 -4.666 -15.573 1.00 80.44 95 LYS A N 1
ATOM 775 C CA . LYS A 1 95 ? 8.087 -5.081 -16.722 1.00 80.44 95 LYS A CA 1
ATOM 776 C C . LYS A 1 95 ? 7.846 -3.938 -17.700 1.00 80.44 95 LYS A C 1
ATOM 778 O O . LYS A 1 95 ? 7.987 -4.143 -18.904 1.00 80.44 95 LYS A O 1
ATOM 783 N N . ALA A 1 96 ? 7.545 -2.745 -17.193 1.00 82.25 96 ALA A N 1
ATOM 784 C CA . ALA A 1 96 ? 7.337 -1.549 -18.004 1.00 82.25 96 ALA A CA 1
ATOM 785 C C . ALA A 1 96 ? 8.609 -1.123 -18.758 1.00 82.25 96 ALA A C 1
ATOM 787 O O . ALA A 1 96 ? 8.526 -0.687 -19.903 1.00 82.25 96 ALA A O 1
ATOM 788 N N . ALA A 1 97 ? 9.784 -1.285 -18.141 1.00 81.75 97 ALA A N 1
ATOM 789 C CA . ALA A 1 97 ? 11.082 -0.964 -18.737 1.00 81.75 97 ALA A CA 1
ATOM 790 C C . ALA A 1 97 ? 11.639 -2.072 -19.654 1.00 81.75 97 ALA A C 1
ATOM 792 O O . ALA A 1 97 ? 12.718 -1.923 -20.232 1.00 81.75 97 ALA A O 1
ATOM 793 N N . SER A 1 98 ? 10.938 -3.201 -19.775 1.00 79.56 98 SER A N 1
ATOM 794 C CA . SER A 1 98 ? 11.387 -4.329 -20.583 1.00 79.56 98 SER A CA 1
ATOM 795 C C . SER A 1 98 ? 11.344 -4.007 -22.084 1.00 79.56 98 SER A C 1
ATOM 797 O O . SER A 1 98 ? 10.409 -3.349 -22.534 1.00 79.56 98 SER A O 1
ATOM 799 N N . PRO A 1 99 ? 12.272 -4.535 -22.908 1.00 79.38 99 PRO A N 1
ATOM 800 C CA . PRO A 1 99 ? 12.215 -4.388 -24.366 1.00 79.38 99 PRO A CA 1
ATOM 801 C C . PRO A 1 99 ? 10.939 -4.953 -25.006 1.00 79.38 99 PRO A C 1
ATOM 803 O O . PRO A 1 99 ? 10.575 -4.557 -26.109 1.00 79.38 99 PRO A O 1
ATOM 806 N N . ASN A 1 100 ? 10.273 -5.896 -24.330 1.00 78.19 100 ASN A N 1
ATOM 807 C CA . ASN A 1 100 ? 8.993 -6.459 -24.751 1.00 78.19 100 ASN A CA 1
ATOM 808 C C . ASN A 1 100 ? 8.017 -6.474 -23.559 1.00 78.19 100 ASN A C 1
ATOM 810 O O . ASN A 1 100 ? 7.871 -7.515 -22.907 1.00 78.19 100 ASN A O 1
ATOM 814 N N . PRO A 1 101 ? 7.369 -5.335 -23.237 1.00 75.88 101 PRO A N 1
ATOM 815 C CA . PRO A 1 101 ? 6.457 -5.238 -22.101 1.00 75.88 101 PRO A CA 1
ATOM 816 C C . PRO A 1 101 ? 5.301 -6.245 -22.158 1.00 75.88 101 PRO A C 1
ATOM 818 O O . PRO A 1 101 ? 5.100 -6.921 -21.152 1.00 75.88 101 PRO A O 1
ATOM 821 N N . PRO A 1 102 ? 4.596 -6.466 -23.292 1.00 75.75 102 PRO A N 1
ATOM 822 C CA . PRO A 1 102 ? 3.529 -7.472 -23.360 1.00 75.75 102 PRO A CA 1
ATOM 823 C C . PRO A 1 102 ? 3.963 -8.847 -22.855 1.00 75.75 102 PRO A C 1
ATOM 825 O O . PRO A 1 102 ? 3.254 -9.487 -22.078 1.00 75.75 102 PRO A O 1
ATOM 828 N N . GLN A 1 103 ? 5.174 -9.268 -23.222 1.00 72.94 103 GLN A N 1
ATOM 829 C CA . GLN A 1 103 ? 5.738 -10.524 -22.744 1.00 72.94 103 GLN A CA 1
ATOM 830 C C . GLN A 1 103 ? 6.252 -10.465 -21.301 1.00 72.94 103 GLN A C 1
ATOM 832 O O . GLN A 1 103 ? 6.211 -11.462 -20.582 1.00 72.94 103 GLN A O 1
ATOM 837 N N . ALA A 1 104 ? 6.716 -9.310 -20.843 1.00 73.88 104 ALA A N 1
ATOM 838 C CA . ALA A 1 104 ? 7.122 -9.131 -19.457 1.00 73.88 104 ALA A CA 1
ATOM 839 C C . ALA A 1 104 ? 5.930 -9.265 -18.505 1.00 73.88 104 ALA A C 1
ATOM 841 O O . ALA A 1 104 ? 6.010 -9.985 -17.509 1.00 73.88 104 ALA A O 1
ATOM 842 N N . TYR A 1 105 ? 4.805 -8.629 -18.843 1.00 74.00 105 TYR A N 1
ATOM 843 C CA . TYR A 1 105 ? 3.582 -8.734 -18.058 1.00 74.00 105 TYR A CA 1
ATOM 844 C C . TYR A 1 105 ? 3.013 -10.156 -18.077 1.00 74.00 105 TYR A C 1
ATOM 846 O O . TYR A 1 105 ? 2.460 -10.536 -17.049 1.00 74.00 105 TYR A O 1
ATOM 854 N N . LEU A 1 106 ? 3.273 -10.967 -19.130 1.00 70.38 106 LEU A N 1
ATOM 855 C CA . LEU A 1 106 ? 2.931 -12.405 -19.200 1.00 70.38 106 LEU A CA 1
ATOM 856 C C . LEU A 1 106 ? 3.414 -13.232 -18.002 1.00 70.38 106 LEU A C 1
ATOM 858 O O . LEU A 1 106 ? 2.881 -14.308 -17.716 1.00 70.38 106 LEU A O 1
ATOM 862 N N . CYS A 1 107 ? 4.440 -12.748 -17.316 1.00 69.00 107 CYS A N 1
ATOM 863 C CA . CYS A 1 107 ? 5.155 -13.508 -16.320 1.00 69.00 107 CYS A CA 1
ATOM 864 C C . CYS A 1 107 ? 4.786 -13.090 -14.891 1.00 69.00 107 CYS A C 1
ATOM 866 O O . CYS A 1 107 ? 4.651 -11.906 -14.574 1.00 69.00 107 CYS A O 1
ATOM 868 N N . LEU A 1 108 ? 4.686 -14.067 -13.989 1.00 64.94 108 LEU A N 1
ATOM 869 C CA . LEU A 1 108 ? 4.418 -13.813 -12.573 1.00 64.94 108 LEU A CA 1
ATOM 870 C C . LEU A 1 108 ? 5.723 -13.608 -11.787 1.00 64.94 108 LEU A C 1
ATOM 872 O O . LEU A 1 108 ? 6.666 -14.377 -12.001 1.00 64.94 108 LEU A O 1
ATOM 876 N N . PRO A 1 109 ? 5.775 -12.647 -10.844 1.00 60.38 109 PRO A N 1
ATOM 877 C CA . PRO A 1 109 ? 6.904 -12.517 -9.931 1.00 60.38 109 PRO A CA 1
ATOM 878 C C . PRO A 1 109 ? 7.043 -13.788 -9.083 1.00 60.38 109 PRO A C 1
ATOM 880 O O . PRO A 1 109 ? 6.094 -14.231 -8.426 1.00 60.38 109 PRO A O 1
ATOM 883 N N . GLN A 1 110 ? 8.231 -14.399 -9.084 1.00 60.75 110 GLN A N 1
ATOM 884 C CA . GLN A 1 110 ? 8.510 -15.575 -8.259 1.00 60.75 110 GLN A CA 1
ATOM 885 C C . GLN A 1 110 ? 8.806 -15.170 -6.814 1.00 60.75 110 GLN A C 1
ATOM 887 O O . GLN A 1 110 ? 9.953 -15.097 -6.387 1.00 60.75 110 GLN A O 1
ATOM 892 N N . ILE A 1 111 ? 7.742 -14.960 -6.035 1.00 54.38 111 ILE A N 1
ATOM 893 C CA . ILE A 1 111 ? 7.822 -14.581 -4.611 1.00 54.38 111 ILE A CA 1
ATOM 894 C C . ILE A 1 111 ? 8.630 -15.607 -3.788 1.00 54.38 111 ILE A C 1
ATOM 896 O O . ILE A 1 111 ? 9.290 -15.243 -2.821 1.00 54.38 111 ILE A O 1
ATOM 900 N N . ALA A 1 112 ? 8.596 -16.888 -4.171 1.00 49.06 112 ALA A N 1
ATOM 901 C CA . ALA A 1 112 ? 9.288 -17.965 -3.460 1.00 49.06 112 ALA A CA 1
ATOM 902 C C . ALA A 1 112 ? 10.781 -18.109 -3.820 1.00 49.06 112 ALA A C 1
ATOM 904 O O . ALA A 1 112 ? 11.540 -18.647 -3.017 1.00 49.06 112 ALA A O 1
ATOM 905 N N . ASP A 1 113 ? 11.201 -17.662 -5.007 1.00 56.72 113 ASP A N 1
ATOM 906 C CA . ASP A 1 113 ? 12.595 -17.736 -5.460 1.00 56.72 113 ASP A CA 1
ATOM 907 C C . ASP A 1 113 ? 12.901 -16.593 -6.446 1.00 56.72 113 ASP A C 1
ATOM 909 O O . ASP A 1 113 ? 12.845 -16.780 -7.666 1.00 56.72 113 ASP A O 1
ATOM 913 N N . PRO A 1 114 ? 13.222 -15.393 -5.931 1.00 56.28 114 PRO A N 1
ATOM 914 C CA . PRO A 1 114 ? 13.458 -14.208 -6.756 1.00 56.28 114 PRO A CA 1
ATOM 915 C C . PRO A 1 114 ? 14.601 -14.378 -7.770 1.00 56.28 114 PRO A C 1
ATOM 917 O O . PRO A 1 114 ? 14.611 -13.720 -8.806 1.00 56.28 114 PRO A O 1
ATOM 920 N N . ASN A 1 115 ? 15.546 -15.292 -7.510 1.00 55.38 115 ASN A N 1
ATOM 921 C CA . ASN A 1 115 ? 16.715 -15.524 -8.365 1.00 55.38 115 ASN A CA 1
ATOM 922 C C . ASN A 1 115 ? 16.381 -16.260 -9.667 1.00 55.38 115 ASN A C 1
ATOM 924 O O . ASN A 1 115 ? 17.204 -16.301 -10.581 1.00 55.38 115 ASN A O 1
ATOM 928 N N . LYS A 1 116 ? 15.199 -16.875 -9.759 1.00 55.50 116 LYS A N 1
ATOM 929 C CA . LYS A 1 116 ? 14.803 -17.641 -10.941 1.00 55.50 116 LYS A CA 1
ATOM 930 C C . LYS A 1 116 ? 14.285 -16.764 -12.083 1.00 55.50 116 LYS A C 1
ATOM 932 O O . LYS A 1 116 ? 14.256 -17.250 -13.212 1.00 55.50 116 LYS A O 1
ATOM 937 N N . GLY A 1 117 ? 13.939 -15.502 -11.825 1.00 57.84 117 GLY A N 1
ATOM 938 C CA . GLY A 1 117 ? 13.376 -14.590 -12.824 1.00 57.84 117 GLY A CA 1
ATOM 939 C C . GLY A 1 117 ? 11.885 -14.826 -13.099 1.00 57.84 117 GLY A C 1
ATOM 940 O O . GLY A 1 117 ? 11.202 -15.556 -12.378 1.00 57.84 117 GLY A O 1
ATOM 941 N N . LEU A 1 118 ? 11.368 -14.175 -14.138 1.00 62.78 118 LEU A N 1
ATOM 942 C CA . LEU A 1 118 ? 9.972 -14.220 -14.572 1.00 62.78 118 LEU A CA 1
ATOM 943 C C . LEU A 1 118 ? 9.746 -15.449 -15.497 1.00 62.78 118 LEU A C 1
ATOM 945 O O . LEU A 1 118 ? 10.609 -15.799 -16.298 1.00 62.78 118 LEU A O 1
ATOM 949 N N . TYR A 1 119 ? 8.614 -16.159 -15.379 1.00 59.78 119 TYR A N 1
ATOM 950 C CA . TYR A 1 119 ? 8.333 -17.365 -16.193 1.00 59.78 119 TYR A CA 1
ATOM 951 C C . TYR A 1 119 ? 6.990 -17.285 -16.906 1.00 59.78 119 TYR A C 1
ATOM 953 O O . TYR A 1 119 ? 5.976 -16.948 -16.292 1.00 59.78 119 TYR A O 1
ATOM 961 N N . TYR A 1 120 ? 6.982 -17.718 -18.168 1.00 58.81 120 TYR A N 1
ATOM 962 C CA . TYR A 1 120 ? 5.771 -17.978 -18.941 1.00 58.81 120 TYR A CA 1
ATOM 963 C C . TYR A 1 120 ? 5.969 -19.194 -19.857 1.00 58.81 120 TYR A C 1
ATOM 965 O O . TYR A 1 120 ? 6.937 -19.239 -20.612 1.00 58.81 120 TYR A O 1
ATOM 973 N N . LYS A 1 121 ? 5.052 -20.177 -19.793 1.00 55.41 121 LYS A N 1
ATOM 974 C CA . LYS A 1 121 ? 5.025 -21.390 -20.647 1.00 55.41 121 LYS A CA 1
ATOM 975 C C . LYS A 1 121 ? 6.425 -21.969 -20.936 1.00 55.41 121 LYS A C 1
ATOM 977 O O . LYS A 1 121 ? 6.846 -22.045 -22.087 1.00 55.41 121 LYS A O 1
ATOM 982 N N . GLU A 1 122 ? 7.147 -22.326 -19.872 1.00 55.78 122 GLU A N 1
ATOM 983 C CA . GLU A 1 122 ? 8.475 -22.978 -19.908 1.00 55.78 122 GLU A CA 1
ATOM 984 C C . GLU A 1 122 ? 9.656 -22.114 -20.388 1.00 55.78 122 GLU A C 1
ATOM 986 O O . GLU A 1 122 ? 10.796 -22.570 -20.352 1.00 55.78 122 GLU A O 1
ATOM 991 N N . HIS A 1 123 ? 9.426 -20.850 -20.752 1.00 56.44 123 HIS A N 1
ATOM 992 C CA . HIS A 1 123 ? 10.488 -19.916 -21.115 1.00 56.44 123 HIS A CA 1
ATOM 993 C C . HIS A 1 123 ? 10.776 -18.981 -19.939 1.00 56.44 123 HIS A C 1
ATOM 995 O O . HIS A 1 123 ? 9.878 -18.289 -19.444 1.00 56.44 123 HIS A O 1
ATOM 1001 N N . SER A 1 124 ? 12.032 -18.965 -19.483 1.00 59.75 124 SER A N 1
ATOM 1002 C CA . SER A 1 124 ? 12.494 -17.953 -18.541 1.00 59.75 124 SER A CA 1
ATOM 1003 C C . SER A 1 124 ? 12.643 -16.629 -19.285 1.00 59.75 124 SER A C 1
ATOM 1005 O O . SER A 1 124 ? 13.370 -16.502 -20.271 1.00 59.75 124 SER A O 1
ATOM 1007 N N . PHE A 1 125 ? 11.909 -15.632 -18.818 1.00 63.31 125 PHE A N 1
ATOM 1008 C CA . PHE A 1 125 ? 12.043 -14.257 -19.249 1.00 63.31 125 PHE A CA 1
ATOM 1009 C C . PHE A 1 125 ? 12.673 -13.515 -18.078 1.00 63.31 125 PHE A C 1
ATOM 1011 O O . PHE A 1 125 ? 12.142 -13.530 -16.981 1.00 63.31 125 PHE A O 1
ATOM 1018 N N . SER A 1 126 ? 13.839 -12.912 -18.254 1.00 61.81 126 SER A N 1
ATOM 1019 C CA . SER A 1 126 ? 14.471 -12.154 -17.172 1.00 61.81 126 SER A CA 1
ATOM 1020 C C . SER A 1 126 ? 14.666 -10.728 -17.660 1.00 61.81 126 SER A C 1
ATOM 1022 O O . SER A 1 126 ? 15.716 -10.426 -18.233 1.00 61.81 126 SER A O 1
ATOM 1024 N N . PRO A 1 127 ? 13.640 -9.857 -17.551 1.00 65.69 127 PRO A N 1
ATOM 1025 C CA . PRO A 1 127 ? 13.865 -8.448 -17.801 1.00 65.69 127 PRO A CA 1
ATOM 1026 C C . PRO A 1 127 ? 14.858 -7.941 -16.758 1.00 65.69 127 PRO A C 1
ATOM 1028 O O . PRO A 1 127 ? 14.969 -8.494 -15.660 1.00 65.69 127 PRO A O 1
ATOM 1031 N N . ARG A 1 128 ? 15.593 -6.880 -17.100 1.00 73.88 128 ARG A N 1
ATOM 1032 C CA . ARG A 1 128 ? 16.427 -6.191 -16.117 1.00 73.88 128 ARG A CA 1
ATOM 1033 C C . ARG A 1 128 ? 15.549 -5.837 -14.918 1.00 73.88 128 ARG A C 1
ATOM 1035 O O . ARG A 1 128 ? 14.544 -5.150 -15.078 1.00 73.88 128 ARG A O 1
ATOM 1042 N N . HIS A 1 129 ? 15.944 -6.311 -13.745 1.00 77.62 129 HIS A N 1
ATOM 1043 C CA . HIS A 1 129 ? 15.296 -5.928 -12.506 1.00 77.62 129 HIS A CA 1
ATOM 1044 C C . HIS A 1 129 ? 15.678 -4.484 -12.192 1.00 77.62 129 HIS A C 1
ATOM 1046 O O . HIS A 1 129 ? 16.866 -4.175 -12.106 1.00 77.62 129 HIS A O 1
ATOM 1052 N N . VAL A 1 130 ? 14.672 -3.623 -12.100 1.00 80.31 130 VAL A N 1
ATOM 1053 C CA . VAL A 1 130 ? 14.802 -2.228 -11.690 1.00 80.31 130 VAL A CA 1
ATOM 1054 C C . VAL A 1 130 ? 14.296 -2.143 -10.257 1.00 80.31 130 VAL A C 1
ATOM 1056 O O . VAL A 1 130 ? 13.156 -2.528 -9.984 1.00 80.31 130 VAL A O 1
ATOM 1059 N N . THR A 1 131 ? 15.144 -1.671 -9.347 1.00 84.62 131 THR A N 1
ATOM 1060 C CA . THR A 1 131 ? 14.787 -1.513 -7.929 1.00 84.62 131 THR A CA 1
ATOM 1061 C C . THR A 1 131 ? 14.284 -0.102 -7.631 1.00 84.62 131 THR A C 1
ATOM 1063 O O . THR A 1 131 ? 14.522 0.835 -8.398 1.00 84.62 131 THR A O 1
ATOM 1066 N N . LEU A 1 132 ? 13.615 0.087 -6.489 1.00 84.12 132 LEU A N 1
ATOM 1067 C CA . LEU A 1 132 ? 13.188 1.426 -6.057 1.00 84.12 132 LEU A CA 1
ATOM 1068 C C . LEU A 1 132 ? 14.361 2.390 -5.839 1.00 84.12 132 LEU A C 1
ATOM 1070 O O . LEU A 1 132 ? 14.175 3.597 -5.969 1.00 84.12 132 LEU A O 1
ATOM 1074 N N . ASP A 1 133 ? 15.553 1.872 -5.533 1.00 84.44 133 ASP A N 1
ATOM 1075 C CA . ASP A 1 133 ? 16.767 2.675 -5.345 1.00 84.44 133 ASP A CA 1
ATOM 1076 C C . ASP A 1 133 ? 17.272 3.303 -6.660 1.00 84.44 133 ASP A C 1
ATOM 1078 O O . ASP A 1 133 ? 18.061 4.249 -6.629 1.00 84.44 133 ASP A O 1
ATOM 1082 N N . GLU A 1 134 ? 16.830 2.790 -7.815 1.00 84.88 134 GLU A N 1
ATOM 1083 C CA . GLU A 1 134 ? 17.142 3.352 -9.137 1.00 84.88 134 GLU A CA 1
ATOM 1084 C C . GLU A 1 134 ? 16.211 4.513 -9.528 1.00 84.88 134 GLU A C 1
ATOM 1086 O O . GLU A 1 134 ? 16.507 5.231 -10.486 1.00 84.88 134 GLU A O 1
ATOM 1091 N N . LEU A 1 135 ? 15.106 4.714 -8.801 1.00 84.19 135 LEU A N 1
ATOM 1092 C CA . LEU A 1 135 ? 14.157 5.802 -9.032 1.00 84.19 135 LEU A CA 1
ATOM 1093 C C . LEU A 1 135 ? 14.548 7.056 -8.251 1.00 84.19 135 LEU A C 1
ATOM 1095 O O . LEU A 1 135 ? 15.128 6.986 -7.162 1.00 84.19 135 LEU A O 1
ATOM 1099 N N . ASN A 1 136 ? 14.165 8.229 -8.761 1.00 85.62 136 ASN A N 1
ATOM 1100 C CA . ASN A 1 136 ? 14.238 9.423 -7.928 1.00 85.62 136 ASN A CA 1
ATOM 1101 C C . ASN A 1 136 ? 13.160 9.377 -6.826 1.00 85.62 136 ASN A C 1
ATOM 1103 O O . ASN A 1 136 ? 12.142 8.689 -6.924 1.00 85.62 136 ASN A O 1
ATOM 1107 N N . LEU A 1 137 ? 13.403 10.099 -5.730 1.00 82.56 137 LEU A N 1
ATOM 1108 C CA . LEU A 1 137 ? 12.523 10.047 -4.561 1.00 82.56 137 LEU A CA 1
ATOM 1109 C C . LEU A 1 137 ? 11.058 10.427 -4.891 1.00 82.56 137 LEU A C 1
ATOM 1111 O O . LEU A 1 137 ? 10.163 9.709 -4.440 1.00 82.56 137 LEU A O 1
ATOM 1115 N N . PRO A 1 138 ? 10.780 11.475 -5.699 1.00 83.88 138 PRO A N 1
ATOM 1116 C CA . PRO A 1 138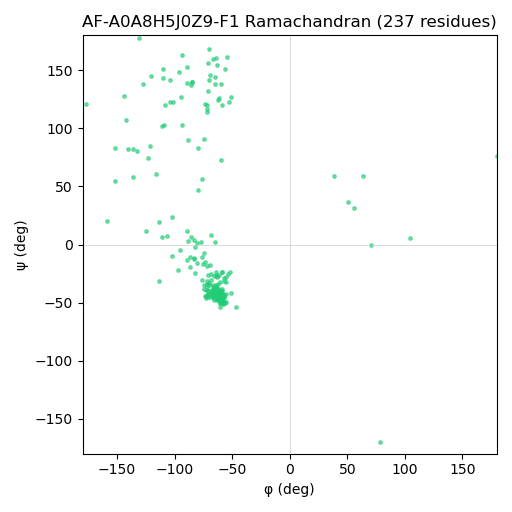 ? 9.419 11.775 -6.149 1.00 83.88 138 PRO A CA 1
ATOM 1117 C C . PRO A 1 138 ? 8.737 10.643 -6.932 1.00 83.88 138 PRO A C 1
ATOM 1119 O O . PRO A 1 138 ? 7.581 10.338 -6.646 1.00 83.88 138 PRO A O 1
ATOM 1122 N N . GLU A 1 139 ? 9.430 10.006 -7.881 1.00 84.25 139 GLU A N 1
ATOM 1123 C CA . GLU A 1 139 ? 8.912 8.875 -8.670 1.00 84.25 139 GLU A CA 1
ATOM 1124 C C . GLU A 1 139 ? 8.559 7.692 -7.773 1.00 84.25 139 GLU A C 1
ATOM 1126 O O . GLU A 1 139 ? 7.459 7.144 -7.864 1.00 84.25 139 GLU A O 1
ATOM 1131 N N . CYS A 1 140 ? 9.471 7.336 -6.865 1.00 86.50 140 CYS A N 1
ATOM 1132 C CA . CYS A 1 140 ? 9.257 6.273 -5.891 1.00 86.50 140 CYS A CA 1
ATOM 1133 C C . CYS A 1 140 ? 8.008 6.554 -5.042 1.00 86.50 140 CYS A C 1
ATOM 1135 O O . CYS A 1 140 ? 7.123 5.705 -4.930 1.00 86.50 140 CYS A O 1
ATOM 1137 N N . HIS A 1 141 ? 7.879 7.766 -4.496 1.00 86.31 141 HIS A N 1
ATOM 1138 C CA . HIS A 1 141 ? 6.716 8.141 -3.685 1.00 86.31 141 HIS A CA 1
ATOM 1139 C C . HIS A 1 141 ? 5.419 8.153 -4.480 1.00 86.31 141 HIS A C 1
ATOM 1141 O O . HIS A 1 141 ? 4.388 7.730 -3.958 1.00 86.31 141 HIS A O 1
ATOM 1147 N N . PHE A 1 142 ? 5.460 8.611 -5.728 1.00 85.94 142 PHE A N 1
ATOM 1148 C CA . PHE A 1 142 ? 4.284 8.664 -6.583 1.00 85.94 142 PHE A CA 1
ATOM 1149 C C . PHE A 1 142 ? 3.788 7.263 -6.961 1.00 85.94 142 PHE A C 1
ATOM 1151 O O . PHE A 1 142 ? 2.594 6.991 -6.846 1.00 85.94 142 PHE A O 1
ATOM 1158 N N . LEU A 1 143 ? 4.691 6.345 -7.316 1.00 87.12 143 LEU A N 1
ATOM 1159 C CA . LEU A 1 143 ? 4.335 4.953 -7.603 1.00 87.12 143 LEU A CA 1
ATOM 1160 C C . LEU A 1 143 ? 3.819 4.228 -6.358 1.00 87.12 143 LEU A C 1
ATOM 1162 O O . LEU A 1 143 ? 2.771 3.588 -6.414 1.00 87.12 143 LEU A O 1
ATOM 1166 N N . MET A 1 144 ? 4.499 4.372 -5.218 1.00 88.88 144 MET A N 1
ATOM 1167 C CA . MET A 1 144 ? 4.038 3.780 -3.957 1.00 88.88 144 MET A CA 1
ATOM 1168 C C . MET A 1 144 ? 2.652 4.296 -3.565 1.00 88.88 144 MET A C 1
ATOM 1170 O O . MET A 1 144 ? 1.806 3.519 -3.118 1.00 88.88 144 MET A O 1
ATOM 1174 N N . TRP A 1 145 ? 2.402 5.593 -3.764 1.00 90.75 145 TRP A N 1
ATOM 1175 C CA . TRP A 1 145 ? 1.082 6.175 -3.574 1.00 90.75 145 TRP A CA 1
ATOM 1176 C C . TRP A 1 145 ? 0.046 5.564 -4.515 1.00 90.75 145 TRP A C 1
ATOM 1178 O O . TRP A 1 145 ? -0.996 5.139 -4.028 1.00 90.75 145 TRP A O 1
ATOM 1188 N N . ALA A 1 146 ? 0.329 5.446 -5.814 1.00 90.25 146 ALA A N 1
ATOM 1189 C CA . ALA A 1 146 ? -0.627 4.912 -6.781 1.00 90.25 146 ALA A CA 1
ATOM 1190 C C . ALA A 1 146 ? -1.049 3.471 -6.445 1.00 90.25 146 ALA A C 1
ATOM 1192 O O . ALA A 1 146 ? -2.238 3.163 -6.458 1.00 90.25 146 ALA A O 1
ATOM 1193 N N . PHE A 1 147 ? -0.100 2.608 -6.067 1.00 90.44 147 PHE A N 1
ATOM 1194 C CA . PHE A 1 147 ? -0.390 1.221 -5.683 1.00 90.44 147 PHE A CA 1
ATOM 1195 C C . PHE A 1 147 ? -1.225 1.128 -4.401 1.00 90.44 147 PHE A C 1
ATOM 1197 O O . PHE A 1 147 ? -2.246 0.444 -4.375 1.00 90.44 147 PHE A O 1
ATOM 1204 N N . ILE A 1 148 ? -0.841 1.854 -3.346 1.00 92.00 148 ILE A N 1
ATOM 1205 C CA . ILE A 1 148 ? -1.612 1.881 -2.094 1.00 92.00 148 ILE A CA 1
ATOM 1206 C C . ILE A 1 148 ? -3.009 2.467 -2.326 1.00 92.00 148 ILE A C 1
ATOM 1208 O O . ILE A 1 148 ? -3.994 1.946 -1.799 1.00 92.00 148 ILE A O 1
ATOM 1212 N N . LYS A 1 149 ? -3.099 3.544 -3.116 1.00 91.69 149 LYS A N 1
ATOM 1213 C CA . LYS A 1 149 ? -4.350 4.234 -3.427 1.00 91.69 149 LYS A CA 1
ATOM 1214 C C . LYS A 1 149 ? -5.302 3.337 -4.210 1.00 91.69 149 LYS A C 1
ATOM 1216 O O . LYS A 1 149 ? -6.493 3.291 -3.907 1.00 91.69 149 LYS A O 1
ATOM 1221 N N . TYR A 1 150 ? -4.769 2.606 -5.180 1.00 88.06 150 TYR A N 1
ATOM 1222 C CA . TYR A 1 150 ? -5.515 1.607 -5.923 1.00 88.06 150 TYR A CA 1
ATOM 1223 C C . TYR A 1 150 ? -6.093 0.532 -4.992 1.00 88.06 150 TYR A C 1
ATOM 1225 O O . TYR A 1 150 ? -7.304 0.306 -4.994 1.00 88.06 150 TYR A O 1
ATOM 1233 N N . ASP A 1 151 ? -5.259 -0.062 -4.134 1.00 88.94 151 ASP A N 1
ATOM 1234 C CA . ASP A 1 151 ? -5.681 -1.143 -3.238 1.00 88.94 151 ASP A CA 1
ATOM 1235 C C . ASP A 1 151 ? -6.762 -0.704 -2.243 1.00 88.94 151 ASP A C 1
ATOM 1237 O O . ASP A 1 151 ? -7.732 -1.435 -2.013 1.00 88.94 151 ASP A O 1
ATOM 1241 N N . ILE A 1 152 ? -6.644 0.499 -1.670 1.00 89.19 152 ILE A N 1
ATOM 1242 C CA . ILE A 1 152 ? -7.652 1.001 -0.730 1.00 89.19 152 ILE A CA 1
ATOM 1243 C C . ILE A 1 152 ? -8.984 1.304 -1.426 1.00 89.19 152 ILE A C 1
ATOM 1245 O O . ILE A 1 152 ? -10.035 0.922 -0.908 1.00 89.19 152 ILE A O 1
ATOM 1249 N N . ILE A 1 153 ? -8.960 1.918 -2.616 1.00 87.69 153 ILE A N 1
ATOM 1250 C CA . ILE A 1 153 ? -10.180 2.176 -3.395 1.00 87.69 153 ILE A CA 1
ATOM 1251 C C . ILE A 1 153 ? -10.844 0.850 -3.768 1.00 87.69 153 ILE A C 1
ATOM 1253 O O . ILE A 1 153 ? -12.050 0.695 -3.568 1.00 87.69 153 ILE A O 1
ATOM 1257 N N . PHE A 1 154 ? -10.062 -0.130 -4.226 1.00 84.69 154 PHE A N 1
ATOM 1258 C CA . PHE A 1 154 ? -10.577 -1.450 -4.567 1.00 84.69 154 PHE A CA 1
ATOM 1259 C C . PHE A 1 154 ? -11.246 -2.129 -3.368 1.00 84.69 154 PHE A C 1
ATOM 1261 O O . PHE A 1 154 ? -12.364 -2.636 -3.483 1.00 84.69 154 PHE A O 1
ATOM 1268 N N . LYS A 1 155 ? -10.610 -2.108 -2.190 1.00 8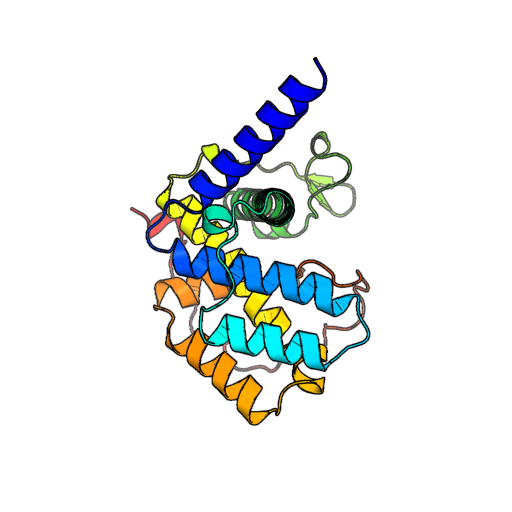5.12 155 LYS A N 1
ATOM 1269 C CA . LYS A 1 155 ? -11.214 -2.672 -0.974 1.00 85.12 155 LYS A CA 1
ATOM 1270 C C . LYS A 1 155 ? -12.526 -1.990 -0.602 1.00 85.12 155 LYS A C 1
ATOM 1272 O O . LYS A 1 155 ? -13.468 -2.671 -0.199 1.00 85.12 155 LYS A O 1
ATOM 1277 N N . ILE A 1 156 ? -12.596 -0.669 -0.744 1.00 85.31 156 ILE A N 1
ATOM 1278 C CA . ILE A 1 156 ? -13.789 0.113 -0.402 1.00 85.31 156 ILE A CA 1
ATOM 1279 C C . ILE A 1 156 ? -14.914 -0.105 -1.401 1.00 85.31 156 ILE A C 1
ATOM 1281 O O . ILE A 1 156 ? -16.068 -0.068 -0.998 1.00 85.31 156 ILE A O 1
ATOM 1285 N N . GLN A 1 157 ? -14.612 -0.365 -2.669 1.00 83.94 157 GLN A N 1
ATOM 1286 C CA . GLN A 1 157 ? -15.608 -0.724 -3.684 1.00 83.94 157 GLN A CA 1
ATOM 1287 C C . GLN A 1 157 ? -15.977 -2.212 -3.662 1.00 83.94 157 GLN A C 1
ATOM 1289 O O . GLN A 1 157 ? -16.949 -2.628 -4.290 1.00 83.94 157 GLN A O 1
ATOM 1294 N N . GLY A 1 158 ? -15.218 -3.021 -2.924 1.00 80.38 158 GLY A N 1
ATOM 1295 C CA . GLY A 1 158 ? -15.417 -4.455 -2.830 1.00 80.38 158 GLY A CA 1
ATOM 1296 C C . GLY A 1 158 ? -16.757 -4.854 -2.192 1.00 80.38 158 GLY A C 1
ATOM 1297 O O . GLY A 1 158 ? -17.366 -4.094 -1.431 1.00 80.38 158 GLY A O 1
ATOM 1298 N N . PRO A 1 159 ? -17.201 -6.103 -2.428 1.00 76.38 159 PRO A N 1
ATOM 1299 C CA . PRO A 1 159 ? -18.503 -6.591 -1.974 1.00 76.38 159 PRO A CA 1
ATOM 1300 C C . PRO A 1 159 ? -18.651 -6.555 -0.450 1.00 76.38 159 PRO A C 1
ATOM 1302 O O . PRO A 1 159 ? -19.738 -6.313 0.057 1.00 76.38 159 PRO A O 1
ATOM 1305 N N . LYS A 1 160 ? -17.561 -6.746 0.302 1.00 77.56 160 LYS A N 1
ATOM 1306 C CA . LYS A 1 160 ? -17.597 -6.684 1.768 1.00 77.56 160 LYS A CA 1
ATOM 1307 C C . LYS A 1 160 ? -17.913 -5.283 2.287 1.00 77.56 160 LYS A C 1
ATOM 1309 O O . LYS A 1 160 ? -18.728 -5.153 3.191 1.00 77.56 160 LYS A O 1
ATOM 1314 N N . ALA A 1 161 ? -17.325 -4.244 1.698 1.00 79.56 161 ALA A N 1
ATOM 1315 C CA . ALA A 1 161 ? -17.637 -2.868 2.067 1.00 79.56 161 ALA A CA 1
ATOM 1316 C C . ALA A 1 161 ? -19.094 -2.513 1.712 1.00 79.56 161 ALA A C 1
ATOM 1318 O O . ALA A 1 161 ? -19.778 -1.889 2.525 1.00 79.56 161 ALA A O 1
ATOM 1319 N N . ALA A 1 162 ? -19.597 -3.005 0.573 1.00 79.75 162 ALA A N 1
ATOM 1320 C CA . ALA A 1 162 ? -20.993 -2.835 0.153 1.00 79.75 162 ALA A CA 1
ATOM 1321 C C . ALA A 1 162 ? -22.011 -3.504 1.102 1.00 79.75 162 ALA A C 1
ATOM 1323 O O . ALA A 1 162 ? -23.146 -3.054 1.219 1.00 79.75 162 ALA A O 1
ATOM 1324 N N . LEU A 1 163 ? -21.622 -4.566 1.819 1.00 80.88 163 LEU A N 1
ATOM 1325 C CA . LEU A 1 163 ? -22.483 -5.213 2.824 1.00 80.88 163 LEU A CA 1
ATOM 1326 C C . LEU A 1 163 ? -22.595 -4.416 4.134 1.00 80.88 163 LEU A C 1
ATOM 1328 O O . LEU A 1 163 ? -23.469 -4.692 4.957 1.00 80.88 163 LEU A O 1
ATOM 1332 N N . VAL A 1 164 ? -21.686 -3.469 4.361 1.00 81.00 164 VAL A N 1
ATOM 1333 C CA . VAL A 1 164 ? -21.491 -2.800 5.654 1.00 81.00 164 VAL A CA 1
ATOM 1334 C C . VAL A 1 164 ? -21.865 -1.314 5.595 1.00 81.00 164 VAL A C 1
ATOM 1336 O O . VAL A 1 164 ? -22.323 -0.728 6.587 1.00 81.00 164 VAL A O 1
ATOM 1339 N N . ILE A 1 165 ? -21.674 -0.694 4.436 1.00 81.31 165 ILE A N 1
ATOM 1340 C CA . ILE A 1 165 ? -21.942 0.718 4.176 1.00 81.31 165 ILE A CA 1
ATOM 1341 C C . ILE A 1 165 ? -23.146 0.825 3.245 1.00 81.31 165 ILE A C 1
ATOM 1343 O O . ILE A 1 165 ? -23.324 -0.008 2.366 1.00 81.31 165 ILE A O 1
ATOM 1347 N N . ASP A 1 166 ? -23.988 1.842 3.450 1.00 81.81 166 ASP A N 1
ATOM 1348 C CA . ASP A 1 166 ? -25.089 2.100 2.520 1.00 81.81 166 ASP A CA 1
ATOM 1349 C C . ASP A 1 166 ? -24.529 2.377 1.119 1.00 81.81 166 ASP A C 1
ATOM 1351 O O . ASP A 1 166 ? -23.551 3.114 0.984 1.00 81.81 166 ASP A O 1
ATOM 1355 N N . ASN A 1 167 ? -25.154 1.834 0.074 1.00 76.94 167 ASN A N 1
ATOM 1356 C CA . ASN A 1 167 ? -24.654 1.978 -1.297 1.00 76.94 167 ASN A CA 1
ATOM 1357 C C . ASN A 1 167 ? -24.458 3.456 -1.693 1.00 76.94 167 ASN A C 1
ATOM 1359 O O . ASN A 1 167 ? -23.516 3.778 -2.420 1.00 76.94 167 ASN A O 1
ATOM 1363 N N . ASN A 1 168 ? -25.287 4.376 -1.176 1.00 81.00 168 ASN A N 1
ATOM 1364 C CA . ASN A 1 168 ? -25.113 5.807 -1.434 1.00 81.00 168 ASN A CA 1
ATOM 1365 C C . ASN A 1 168 ? -23.892 6.381 -0.703 1.00 81.00 168 ASN A C 1
ATOM 1367 O O . ASN A 1 168 ? -23.171 7.197 -1.272 1.00 81.00 168 ASN A O 1
ATOM 1371 N N . GLU A 1 169 ? -23.636 5.952 0.538 1.00 84.88 169 GLU A N 1
ATOM 1372 C CA . GLU A 1 169 ? -22.463 6.362 1.326 1.00 84.88 169 GLU A CA 1
ATOM 1373 C C . GLU A 1 169 ? -21.171 5.833 0.675 1.00 84.88 169 GLU A C 1
ATOM 1375 O O . GLU A 1 169 ? -20.228 6.596 0.471 1.00 84.88 169 GLU A O 1
ATOM 1380 N N . GLN A 1 170 ? -21.151 4.573 0.234 1.00 81.69 170 GLN A N 1
ATOM 1381 C CA . GLN A 1 170 ? -20.015 3.974 -0.478 1.00 81.69 170 GLN A CA 1
ATOM 1382 C C . GLN A 1 170 ? -19.731 4.679 -1.816 1.00 81.69 170 GLN A C 1
ATOM 1384 O O . GLN A 1 170 ? -18.574 4.983 -2.134 1.00 81.69 170 GLN A O 1
ATOM 1389 N N . SER A 1 171 ? -20.781 4.973 -2.593 1.00 83.00 171 SER A N 1
ATOM 1390 C CA . SER A 1 171 ? -20.652 5.704 -3.856 1.00 83.00 171 SER A CA 1
ATOM 1391 C C . SER A 1 171 ? -20.175 7.139 -3.637 1.00 83.00 171 SER A C 1
ATOM 1393 O O . SER A 1 171 ? -19.375 7.625 -4.436 1.00 83.00 171 SER A O 1
ATOM 1395 N N . ALA A 1 172 ? -20.632 7.813 -2.578 1.00 88.00 172 ALA A N 1
ATOM 1396 C CA . ALA A 1 172 ? -20.209 9.172 -2.252 1.00 88.00 172 ALA A CA 1
ATOM 1397 C C . ALA A 1 172 ? -18.727 9.227 -1.855 1.00 88.00 172 ALA A C 1
ATOM 1399 O O . ALA A 1 172 ? -18.001 10.081 -2.362 1.00 88.00 172 ALA A O 1
ATOM 1400 N N . ILE A 1 173 ? -18.272 8.289 -1.015 1.00 87.50 173 ILE A N 1
ATOM 1401 C CA . ILE A 1 173 ? -16.860 8.166 -0.618 1.00 87.50 173 ILE A CA 1
ATOM 1402 C C . ILE A 1 173 ? -15.987 7.913 -1.849 1.00 87.50 173 ILE A C 1
ATOM 1404 O O . ILE A 1 173 ? -15.022 8.636 -2.082 1.00 87.50 173 ILE A O 1
ATOM 1408 N N . SER A 1 174 ? -16.361 6.932 -2.676 1.00 84.19 174 SER A N 1
ATOM 1409 C CA . SER A 1 174 ? -15.611 6.608 -3.894 1.00 84.19 174 SER A CA 1
ATOM 1410 C C . SER A 1 174 ? -15.518 7.820 -4.818 1.00 84.19 174 SER A C 1
ATOM 1412 O O . SER A 1 174 ? -14.429 8.197 -5.236 1.00 84.19 174 SER A O 1
ATOM 1414 N N . LYS A 1 175 ? -16.652 8.472 -5.093 1.00 86.38 175 LYS A N 1
ATOM 1415 C CA . LYS A 1 175 ? -16.712 9.641 -5.972 1.00 86.38 175 LYS A CA 1
ATOM 1416 C C . LYS A 1 175 ? -15.830 10.784 -5.466 1.00 86.38 175 LYS A C 1
ATOM 1418 O O . LYS A 1 175 ? -15.036 11.304 -6.239 1.00 86.38 175 LYS A O 1
ATOM 1423 N N . LYS A 1 176 ? -15.917 11.118 -4.175 1.00 90.12 176 LYS A N 1
ATOM 1424 C CA . LYS A 1 176 ? -15.079 12.143 -3.534 1.00 90.12 176 LYS A CA 1
ATOM 1425 C C . LYS A 1 176 ? -13.588 11.839 -3.699 1.00 90.12 176 LYS A C 1
ATOM 1427 O O . LYS A 1 176 ? -12.811 12.740 -3.994 1.00 90.12 176 LYS A O 1
ATOM 1432 N N . GLU A 1 177 ? -13.193 10.584 -3.506 1.00 88.12 177 GLU A N 1
ATOM 1433 C CA . GLU A 1 177 ? -11.790 10.171 -3.595 1.00 88.12 177 GLU A CA 1
ATOM 1434 C C . GLU A 1 177 ? -11.258 10.199 -5.032 1.00 88.12 177 GLU A C 1
ATOM 1436 O O . GLU A 1 177 ? -10.097 10.548 -5.206 1.00 88.12 177 GLU A O 1
ATOM 1441 N N . TYR A 1 178 ? -12.084 9.910 -6.047 1.00 84.81 178 TYR A N 1
ATOM 1442 C CA . TYR A 1 178 ? -11.710 10.087 -7.458 1.00 84.81 178 TYR A CA 1
ATOM 1443 C C . TYR A 1 178 ? -11.682 11.562 -7.877 1.00 84.81 178 TYR A C 1
ATOM 1445 O O . TYR A 1 178 ? -10.726 12.003 -8.503 1.00 84.81 178 TYR A O 1
ATOM 1453 N N . GLU A 1 179 ? -12.683 12.357 -7.495 1.00 87.19 179 GLU A N 1
ATOM 1454 C CA . GLU A 1 179 ? -12.748 13.789 -7.836 1.00 87.19 179 GLU A CA 1
ATOM 1455 C C . GLU A 1 179 ? -11.605 14.607 -7.217 1.00 87.19 179 GLU A C 1
ATOM 1457 O O . GLU A 1 179 ? -11.254 15.666 -7.732 1.00 87.19 179 GLU A O 1
ATOM 1462 N N . ALA A 1 180 ? -11.009 14.122 -6.125 1.00 86.19 180 ALA A N 1
ATOM 1463 C CA . ALA A 1 180 ? -9.859 14.754 -5.486 1.00 86.19 180 ALA A CA 1
ATOM 1464 C C . ALA A 1 180 ? -8.528 14.534 -6.234 1.00 86.19 180 ALA A C 1
ATOM 1466 O O . ALA A 1 180 ? -7.526 15.156 -5.876 1.00 86.19 180 ALA A O 1
ATOM 1467 N N . LEU A 1 181 ? -8.491 13.646 -7.232 1.00 86.75 181 LEU A N 1
ATOM 1468 C CA . LEU A 1 181 ? -7.275 13.305 -7.963 1.00 86.75 181 LEU A CA 1
ATOM 1469 C C . LEU A 1 181 ? -7.018 14.292 -9.103 1.00 86.75 181 LEU A C 1
ATOM 1471 O O . LEU A 1 181 ? -7.917 14.666 -9.853 1.00 86.75 181 LEU A O 1
ATOM 1475 N N . THR A 1 182 ? -5.754 14.659 -9.285 1.00 86.50 182 THR A N 1
ATOM 1476 C CA . THR A 1 182 ? -5.298 15.377 -10.483 1.00 86.50 182 THR A CA 1
ATOM 1477 C C . THR A 1 182 ? -5.325 14.480 -11.729 1.00 86.50 182 THR A C 1
ATOM 1479 O O . THR A 1 182 ? -5.439 13.257 -11.633 1.00 86.50 182 THR A O 1
ATOM 1482 N N . ASP A 1 183 ? -5.176 15.064 -12.919 1.00 82.94 183 ASP A N 1
ATOM 1483 C CA . ASP A 1 183 ? -5.134 14.300 -14.177 1.00 82.94 183 ASP A CA 1
ATOM 1484 C C . ASP A 1 183 ? -3.985 13.277 -14.192 1.00 82.94 183 ASP A C 1
ATOM 1486 O O . ASP A 1 183 ? -4.185 12.108 -14.523 1.00 82.94 183 ASP A O 1
ATOM 1490 N N . CYS A 1 184 ? -2.794 13.681 -13.733 1.00 79.62 184 CYS A N 1
ATOM 1491 C CA . CYS A 1 184 ? -1.640 12.784 -13.624 1.00 79.62 184 CYS A CA 1
ATOM 1492 C C . CYS A 1 184 ? -1.897 11.619 -12.653 1.00 79.62 184 CYS A C 1
ATOM 1494 O O . CYS A 1 184 ? -1.401 10.513 -12.847 1.00 79.62 184 CYS A O 1
ATOM 1496 N N . GLU A 1 185 ? -2.667 11.856 -11.591 1.00 84.56 185 GLU A N 1
ATOM 1497 C CA . GLU A 1 185 ? -3.035 10.835 -10.608 1.00 84.56 185 GLU A CA 1
ATOM 1498 C C . GLU A 1 185 ? -4.056 9.840 -11.155 1.00 84.56 185 GLU A C 1
ATOM 1500 O O . GLU A 1 185 ? -3.934 8.639 -10.904 1.00 84.56 185 GLU A O 1
ATOM 1505 N N . HIS A 1 186 ? -5.022 10.320 -11.938 1.00 83.62 186 HIS A N 1
ATOM 1506 C CA . HIS A 1 186 ? -5.936 9.453 -12.671 1.00 83.62 186 HIS A CA 1
ATOM 1507 C C . HIS A 1 186 ? -5.179 8.552 -13.650 1.00 83.62 186 HIS A C 1
ATOM 1509 O O . HIS A 1 186 ? -5.419 7.344 -13.666 1.00 83.62 186 HIS A O 1
ATOM 1515 N N . GLU A 1 187 ? -4.233 9.102 -14.419 1.00 79.75 187 GLU A N 1
ATOM 1516 C CA . GLU A 1 187 ? -3.414 8.303 -15.340 1.00 79.75 187 GLU A CA 1
ATOM 1517 C C . GLU A 1 187 ? -2.555 7.273 -14.591 1.00 79.75 187 GLU A C 1
ATOM 1519 O O . GLU A 1 187 ? -2.450 6.123 -15.027 1.00 79.75 187 GLU A O 1
ATOM 1524 N N . ALA A 1 188 ? -1.985 7.643 -13.442 1.00 79.56 188 ALA A N 1
ATOM 1525 C CA . ALA A 1 188 ? -1.189 6.733 -12.626 1.00 79.56 188 ALA A CA 1
ATOM 1526 C C . ALA A 1 188 ? -2.022 5.560 -12.089 1.00 79.56 188 ALA A C 1
ATOM 1528 O O . ALA A 1 188 ? -1.627 4.404 -12.251 1.00 79.56 188 ALA A O 1
ATOM 1529 N N . LEU A 1 189 ? -3.200 5.831 -11.515 1.00 82.44 189 LEU A N 1
ATOM 1530 C CA . LEU A 1 189 ? -4.121 4.782 -11.061 1.00 82.44 189 LEU A CA 1
ATOM 1531 C C . LEU A 1 189 ? -4.591 3.901 -12.215 1.00 82.44 189 LEU A C 1
ATOM 1533 O O . LEU A 1 189 ? -4.612 2.675 -12.092 1.00 82.44 189 LEU A O 1
ATOM 1537 N N . HIS A 1 190 ? -4.930 4.516 -13.348 1.00 79.12 190 HIS A N 1
ATOM 1538 C CA . HIS A 1 190 ? -5.320 3.785 -14.543 1.00 79.12 190 HIS A CA 1
ATOM 1539 C C . HIS A 1 190 ? -4.182 2.885 -15.038 1.00 79.12 190 HIS A C 1
ATOM 1541 O O . HIS A 1 190 ? -4.437 1.761 -15.444 1.00 79.12 190 HIS A O 1
ATOM 1547 N N . SER A 1 191 ? -2.927 3.327 -14.961 1.00 73.12 191 SER A N 1
ATOM 1548 C CA . SER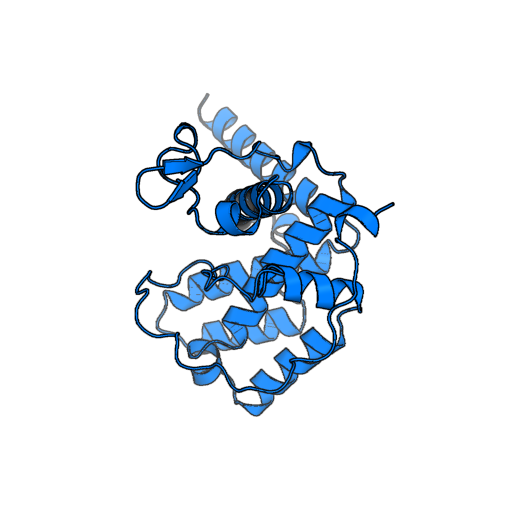 A 1 191 ? -1.766 2.534 -15.388 1.00 73.12 191 SER A CA 1
ATOM 1549 C C . SER A 1 191 ? -1.500 1.318 -14.490 1.00 73.12 191 SER A C 1
ATOM 1551 O O . SER A 1 191 ? -1.025 0.295 -14.981 1.00 73.12 191 SER A O 1
ATOM 1553 N N . VAL A 1 192 ? -1.834 1.403 -13.197 1.00 75.50 192 VAL A N 1
ATOM 1554 C CA . VAL A 1 192 ? -1.770 0.267 -12.257 1.00 75.50 192 VAL A CA 1
ATOM 1555 C C . VAL A 1 192 ? -2.895 -0.740 -12.527 1.00 75.50 192 VAL A C 1
ATOM 1557 O O . VAL A 1 192 ? -2.645 -1.944 -12.582 1.00 75.50 192 VAL A O 1
ATOM 1560 N N . LEU A 1 193 ? -4.122 -0.250 -12.739 1.00 68.38 193 LEU A N 1
ATOM 1561 C CA . LEU A 1 193 ? -5.310 -1.058 -13.056 1.00 68.38 193 LEU A CA 1
ATOM 1562 C C . LEU A 1 193 ? -5.184 -1.731 -14.437 1.00 68.38 193 LEU A C 1
ATOM 1564 O O . LEU A 1 193 ? -5.568 -2.885 -14.644 1.00 68.38 193 LEU A O 1
ATOM 1568 N N . HIS A 1 194 ? -4.645 -0.980 -15.388 1.00 60.66 194 HIS A N 1
ATOM 1569 C CA . HIS A 1 194 ? -4.600 -1.290 -16.802 1.00 60.66 194 HIS A CA 1
ATOM 1570 C C . HIS A 1 194 ? -3.243 -0.877 -17.373 1.00 60.66 194 HIS A C 1
ATOM 1572 O O . HIS A 1 194 ? -3.123 0.191 -17.988 1.00 60.66 194 HIS A O 1
ATOM 1578 N N . PRO A 1 195 ? -2.206 -1.721 -17.219 1.00 53.88 195 PRO A N 1
ATOM 1579 C CA . PRO A 1 195 ? -0.988 -1.553 -17.999 1.00 53.88 195 PRO A CA 1
ATOM 1580 C C . PRO A 1 195 ? -1.405 -1.432 -19.471 1.00 53.88 195 PRO A C 1
ATOM 1582 O O . PRO A 1 195 ? -2.185 -2.268 -19.925 1.00 53.88 195 PRO A O 1
ATOM 1585 N N . LYS A 1 196 ? -0.974 -0.381 -20.193 1.00 42.66 196 LYS A N 1
ATOM 1586 C CA . LYS A 1 196 ? -1.335 -0.094 -21.604 1.00 42.66 196 LYS A CA 1
ATOM 1587 C C . LYS A 1 196 ? -0.912 -1.251 -22.537 1.00 42.66 196 LYS A C 1
ATOM 1589 O O . LYS A 1 196 ? 0.070 -1.139 -23.258 1.00 42.66 196 LYS A O 1
ATOM 1594 N N . ILE A 1 197 ? -1.606 -2.389 -22.480 1.00 41.09 197 ILE A N 1
ATOM 1595 C CA . ILE A 1 197 ? -1.355 -3.644 -23.209 1.00 41.09 197 ILE A CA 1
ATOM 1596 C C . ILE A 1 197 ? -2.704 -4.351 -23.395 1.00 41.09 197 ILE A C 1
ATOM 1598 O O . ILE A 1 197 ? -2.923 -5.491 -22.988 1.00 41.09 197 ILE A O 1
ATOM 1602 N N . TYR A 1 198 ? -3.660 -3.638 -23.978 1.00 35.69 198 TYR A N 1
ATOM 1603 C CA . TYR A 1 198 ? -5.013 -4.156 -24.165 1.00 35.69 198 TYR A CA 1
ATOM 1604 C C . TYR A 1 198 ? -5.187 -5.093 -25.361 1.00 35.69 198 TYR A C 1
ATOM 1606 O O . TYR A 1 198 ? -6.276 -5.616 -25.564 1.00 35.69 198 TYR A O 1
ATOM 1614 N N . GLU A 1 199 ? -4.130 -5.391 -26.115 1.00 34.50 199 GLU A N 1
ATOM 1615 C CA . GLU A 1 199 ? -4.249 -6.279 -27.277 1.00 34.50 199 GLU A CA 1
ATOM 1616 C C . GLU A 1 199 ? -3.897 -7.751 -26.996 1.00 34.50 199 GLU A C 1
ATOM 1618 O O . GLU A 1 199 ? -4.091 -8.592 -27.868 1.00 34.50 199 GLU A O 1
ATOM 1623 N N . ALA A 1 200 ? -3.420 -8.112 -25.794 1.00 32.41 200 ALA A N 1
ATOM 1624 C CA . ALA A 1 200 ? -2.803 -9.432 -25.573 1.00 32.41 200 ALA A CA 1
ATOM 1625 C C . ALA A 1 200 ? -3.393 -10.301 -24.439 1.00 32.41 200 ALA A C 1
ATOM 1627 O O . ALA A 1 200 ? -2.797 -11.320 -24.094 1.00 32.41 200 ALA A O 1
ATOM 1628 N N . GLY A 1 201 ? -4.554 -9.950 -23.872 1.00 34.41 201 GLY A N 1
ATOM 1629 C CA . GLY A 1 201 ? -5.261 -10.814 -22.911 1.00 34.41 201 GLY A CA 1
ATOM 1630 C C . GLY A 1 201 ? -4.491 -11.067 -21.609 1.00 34.41 201 GLY A C 1
ATOM 1631 O O . GLY A 1 201 ? -4.201 -12.220 -21.284 1.00 34.41 201 GLY A O 1
ATOM 1632 N N . PHE A 1 202 ? -4.153 -9.994 -20.876 1.00 37.34 202 PHE A N 1
ATOM 1633 C CA . PHE A 1 202 ? -3.260 -10.068 -19.716 1.00 37.34 202 PHE A CA 1
ATOM 1634 C C . PHE A 1 202 ? -3.873 -9.843 -18.331 1.00 37.34 202 PHE A C 1
ATOM 1636 O O . PHE A 1 202 ? -4.878 -9.159 -18.172 1.00 37.34 202 PHE A O 1
ATOM 1643 N N . ILE A 1 203 ? -3.242 -10.487 -17.341 1.00 39.28 203 ILE A N 1
ATOM 1644 C CA . ILE A 1 203 ? -3.648 -10.581 -15.936 1.00 39.28 203 ILE A CA 1
ATOM 1645 C C . ILE A 1 203 ? -3.440 -9.216 -15.246 1.00 39.28 203 ILE A C 1
ATOM 1647 O O . ILE A 1 203 ? -2.291 -8.775 -15.159 1.00 39.28 203 ILE A O 1
ATOM 1651 N N . PRO A 1 204 ? -4.501 -8.543 -14.756 1.00 44.47 204 PRO A N 1
ATOM 1652 C CA . PRO A 1 204 ? -4.371 -7.277 -14.036 1.00 44.47 204 PRO A CA 1
ATOM 1653 C C . PRO A 1 204 ? -3.647 -7.462 -12.694 1.00 44.47 204 PRO A C 1
ATOM 1655 O O . PRO A 1 204 ? -3.589 -8.567 -12.147 1.00 44.47 204 PRO A O 1
ATOM 1658 N N . TYR A 1 205 ? -3.104 -6.371 -12.145 1.00 45.12 205 TYR A N 1
ATOM 1659 C CA . TYR A 1 205 ? -2.617 -6.360 -10.766 1.00 45.12 205 TYR A CA 1
ATOM 1660 C C . TYR A 1 205 ? -3.771 -6.722 -9.820 1.00 45.12 205 TYR A C 1
ATOM 1662 O O . TYR A 1 205 ? -4.812 -6.059 -9.805 1.00 45.12 205 TYR A O 1
ATOM 1670 N N . PHE A 1 206 ? -3.594 -7.806 -9.061 1.00 44.03 206 PHE A N 1
ATOM 1671 C CA . PHE A 1 206 ? -4.571 -8.262 -8.081 1.00 44.03 206 PHE A CA 1
ATOM 1672 C C . PHE A 1 206 ? -4.233 -7.702 -6.696 1.00 44.03 206 PHE A C 1
ATOM 1674 O O . PHE A 1 206 ? -3.112 -7.918 -6.224 1.00 44.03 206 PHE A O 1
ATOM 1681 N N . PRO A 1 207 ? -5.196 -7.045 -6.032 1.00 44.59 207 PRO A N 1
ATOM 1682 C CA . PRO A 1 207 ? -5.032 -6.509 -4.687 1.00 44.59 207 PRO A CA 1
ATOM 1683 C C . PRO A 1 207 ? -4.616 -7.571 -3.673 1.00 44.59 207 PRO A C 1
ATOM 1685 O O . PRO A 1 207 ? -4.973 -8.754 -3.777 1.00 44.59 207 PRO A O 1
ATOM 1688 N N . ILE A 1 208 ? -3.885 -7.139 -2.648 1.00 41.88 208 ILE A N 1
ATOM 1689 C CA . ILE A 1 208 ? -3.397 -8.036 -1.599 1.00 41.88 208 ILE A CA 1
ATOM 1690 C C . ILE A 1 208 ? -4.591 -8.674 -0.858 1.00 41.88 208 ILE A C 1
ATOM 1692 O O . ILE A 1 208 ? -5.451 -7.985 -0.311 1.00 41.88 208 ILE A O 1
ATOM 1696 N N . GLY A 1 209 ? -4.633 -10.014 -0.820 1.00 39.06 209 GLY A N 1
ATOM 1697 C CA . GLY A 1 209 ? -5.594 -10.786 -0.018 1.00 39.06 209 GLY A CA 1
ATOM 1698 C C . GLY A 1 209 ? -6.767 -11.439 -0.765 1.00 39.06 209 GLY A C 1
ATOM 1699 O O . GLY A 1 209 ? -7.626 -12.018 -0.101 1.00 39.06 209 GLY A O 1
ATOM 1700 N N . GLN A 1 210 ? -6.825 -11.397 -2.102 1.00 39.78 210 GLN A N 1
ATOM 1701 C CA . GLN A 1 210 ? -7.758 -12.240 -2.871 1.00 39.78 210 GLN A CA 1
ATOM 1702 C C . GLN A 1 210 ? -7.182 -13.635 -3.161 1.00 39.78 210 GLN A C 1
ATOM 1704 O O . GLN A 1 210 ? -6.012 -13.781 -3.524 1.00 39.78 210 GLN A O 1
ATOM 1709 N N . ASP A 1 211 ? -8.031 -14.656 -3.008 1.00 34.28 211 ASP A N 1
ATOM 1710 C CA . ASP A 1 211 ? -7.733 -16.038 -3.387 1.00 34.28 211 ASP A CA 1
ATOM 1711 C C . ASP A 1 211 ? -7.563 -16.150 -4.911 1.00 34.28 211 ASP A C 1
ATOM 1713 O O . ASP A 1 211 ? -8.303 -15.543 -5.688 1.00 34.28 211 ASP A O 1
ATOM 1717 N N . ARG A 1 212 ? -6.555 -16.913 -5.341 1.00 39.78 212 ARG A N 1
ATOM 1718 C CA . ARG A 1 212 ? -6.071 -16.996 -6.733 1.00 39.78 212 ARG A CA 1
ATOM 1719 C C . ARG A 1 212 ? -6.936 -17.894 -7.631 1.00 39.78 212 ARG A C 1
ATOM 1721 O O . ARG A 1 212 ? -6.393 -18.701 -8.385 1.00 39.78 212 ARG A O 1
ATOM 1728 N N . ASP A 1 213 ? -8.257 -17.758 -7.597 1.00 30.39 213 ASP A N 1
ATOM 1729 C CA . ASP A 1 213 ? -9.137 -18.533 -8.480 1.00 30.39 213 ASP A CA 1
ATOM 1730 C C . ASP A 1 213 ? -9.362 -17.801 -9.815 1.00 30.39 213 ASP A C 1
ATOM 1732 O O . ASP A 1 213 ? -10.278 -17.007 -10.014 1.00 30.39 213 ASP A O 1
ATOM 1736 N N . ILE A 1 214 ? -8.464 -18.101 -10.756 1.00 36.53 214 ILE A N 1
ATOM 1737 C CA . ILE A 1 214 ? -8.244 -17.467 -12.073 1.00 36.53 214 ILE A CA 1
ATOM 1738 C C . ILE A 1 214 ? -9.420 -17.618 -13.075 1.00 36.53 214 ILE A C 1
ATOM 1740 O O . ILE A 1 214 ? -9.343 -17.140 -14.202 1.00 36.53 214 ILE A O 1
ATOM 1744 N N . VAL A 1 215 ? -10.547 -18.238 -12.719 1.00 28.42 215 VAL A N 1
ATOM 1745 C CA . VAL A 1 215 ? -11.512 -18.733 -13.729 1.00 28.42 215 VAL A CA 1
ATOM 1746 C C . VAL A 1 215 ? -12.757 -17.840 -13.919 1.00 28.42 215 VAL A C 1
ATOM 1748 O O . VAL A 1 215 ? -13.500 -18.022 -14.878 1.00 28.42 215 VAL A O 1
ATOM 1751 N N . GLY A 1 216 ? -12.999 -16.839 -13.066 1.00 27.03 216 GLY A N 1
ATOM 1752 C CA . GLY A 1 216 ? -14.320 -16.184 -13.003 1.00 27.03 216 GLY A CA 1
ATOM 1753 C C . GLY A 1 216 ? -14.545 -14.871 -13.772 1.00 27.03 216 GLY A C 1
ATOM 1754 O O . GLY A 1 216 ? -15.695 -14.531 -14.034 1.00 27.03 216 GLY A O 1
ATOM 1755 N N . LEU A 1 217 ? -13.513 -14.092 -14.117 1.00 30.94 217 LEU A N 1
ATOM 1756 C CA . LEU A 1 217 ? -13.706 -12.652 -14.400 1.00 30.94 217 LEU A CA 1
ATOM 1757 C C . LEU A 1 217 ? -13.626 -12.224 -15.875 1.00 30.94 217 LEU A C 1
ATOM 1759 O O . LEU A 1 217 ? -13.747 -11.040 -16.172 1.00 30.94 217 LEU A O 1
ATOM 1763 N N . ALA A 1 218 ? -13.535 -13.161 -16.820 1.00 24.72 218 ALA A N 1
ATOM 1764 C CA . ALA A 1 218 ? -13.488 -12.853 -18.257 1.00 24.72 218 ALA A CA 1
ATOM 1765 C C . ALA A 1 218 ? -14.802 -12.288 -18.858 1.00 24.72 218 ALA A C 1
ATOM 1767 O O . ALA A 1 218 ? -14.900 -12.154 -20.073 1.00 24.72 218 ALA A O 1
ATOM 1768 N N . THR A 1 219 ? -15.822 -11.959 -18.054 1.00 25.97 219 THR A N 1
ATOM 1769 C CA . THR A 1 219 ? -17.179 -11.659 -18.566 1.00 25.97 219 THR A CA 1
ATOM 1770 C C . THR A 1 219 ? -17.608 -10.191 -18.435 1.00 25.97 219 THR A C 1
ATOM 1772 O O . THR A 1 219 ? -18.737 -9.863 -18.776 1.00 25.97 219 THR A O 1
ATOM 1775 N N . ILE A 1 220 ? -16.742 -9.265 -18.009 1.00 27.52 220 ILE A N 1
ATOM 1776 C CA . ILE A 1 220 ? -17.115 -7.837 -17.938 1.00 27.52 220 ILE A CA 1
ATOM 1777 C C . ILE A 1 220 ? -16.266 -7.004 -18.900 1.00 27.52 220 ILE A C 1
ATOM 1779 O O . ILE A 1 220 ? -15.532 -6.108 -18.502 1.00 27.52 220 ILE A O 1
ATOM 1783 N N . ALA A 1 221 ? -16.367 -7.313 -20.190 1.00 24.50 221 ALA A N 1
ATOM 1784 C CA . ALA A 1 221 ? -15.965 -6.401 -21.253 1.00 24.50 221 ALA A CA 1
ATOM 1785 C C . ALA A 1 221 ? -17.234 -5.939 -21.980 1.00 24.50 221 ALA A C 1
ATOM 1787 O O . ALA A 1 221 ? -17.806 -6.684 -22.773 1.00 24.50 221 ALA A O 1
ATOM 1788 N N . SER A 1 222 ? -17.683 -4.717 -21.685 1.00 25.64 222 SER A N 1
ATOM 1789 C CA . SER A 1 222 ? -18.635 -3.998 -22.537 1.00 25.64 222 SER A CA 1
ATOM 1790 C C . SER A 1 222 ? -17.879 -3.044 -23.472 1.00 25.64 222 SER A C 1
ATOM 1792 O O . SER A 1 222 ? -16.822 -2.536 -23.095 1.00 25.64 222 SER A O 1
ATOM 1794 N N . PRO A 1 223 ? -18.388 -2.789 -24.690 1.00 28.09 223 PRO A N 1
ATOM 1795 C CA . PRO A 1 223 ? -17.594 -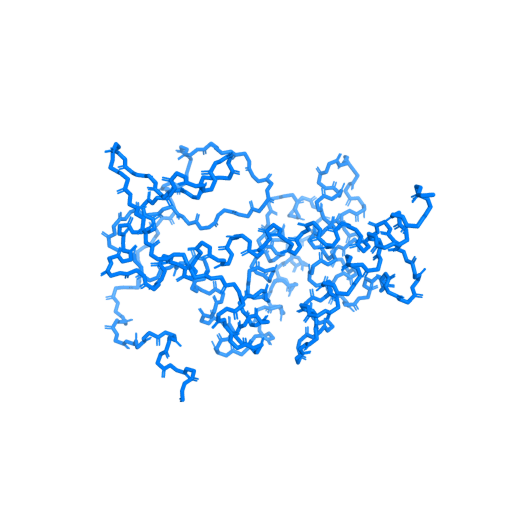2.332 -25.824 1.00 28.09 223 PRO A CA 1
ATOM 1796 C C . PRO A 1 223 ? -17.899 -0.866 -26.155 1.00 28.09 223 PRO A C 1
ATOM 1798 O O . PRO A 1 223 ? -18.938 -0.595 -26.752 1.00 28.09 223 PRO A O 1
ATOM 1801 N N . SER A 1 224 ? -17.046 0.104 -25.797 1.00 28.45 224 SER A N 1
ATOM 1802 C CA . SER A 1 224 ? -17.266 1.471 -26.317 1.00 28.45 224 SER A CA 1
ATOM 1803 C C . SER A 1 224 ? -16.086 2.453 -26.335 1.00 28.45 224 SER A C 1
ATOM 1805 O O . SER A 1 224 ? -16.335 3.652 -26.411 1.00 28.45 224 SER A O 1
ATOM 1807 N N . LEU A 1 225 ? -14.821 2.031 -26.283 1.00 27.09 225 LEU A N 1
ATOM 1808 C CA . LEU A 1 225 ? -13.698 2.988 -26.318 1.00 27.09 225 LEU A CA 1
ATOM 1809 C C . LEU A 1 225 ? -12.576 2.526 -27.254 1.00 27.09 225 LEU A C 1
ATOM 1811 O O . LEU A 1 225 ? -11.434 2.343 -26.851 1.00 27.09 225 LEU A O 1
ATOM 1815 N N . ALA A 1 226 ? -12.934 2.331 -28.525 1.00 24.81 226 ALA A N 1
ATOM 1816 C CA . ALA A 1 226 ? -11.998 2.030 -29.610 1.00 24.81 226 ALA A CA 1
ATOM 1817 C C . ALA A 1 226 ? -11.364 3.281 -30.257 1.00 24.81 226 ALA A C 1
ATOM 1819 O O . ALA A 1 226 ? -10.644 3.151 -31.239 1.00 24.81 226 ALA A O 1
ATOM 1820 N N . GLU A 1 227 ? -11.586 4.491 -29.740 1.00 28.47 227 GLU A N 1
ATOM 1821 C CA . GLU A 1 227 ? -11.088 5.720 -30.375 1.00 28.47 227 GLU A CA 1
ATOM 1822 C C . GLU A 1 227 ? -10.487 6.681 -29.349 1.00 28.47 227 GLU A C 1
ATOM 1824 O O . GLU A 1 227 ? -11.157 7.596 -28.888 1.00 28.47 227 GLU A O 1
ATOM 1829 N N . ALA A 1 228 ? -9.224 6.455 -28.978 1.00 28.78 228 ALA A N 1
ATOM 1830 C CA . ALA A 1 228 ? -8.285 7.492 -28.522 1.00 28.78 228 ALA A CA 1
ATOM 1831 C C . ALA A 1 228 ? -6.932 6.843 -28.177 1.00 28.78 228 ALA A C 1
ATOM 1833 O O . ALA A 1 228 ? -6.604 6.638 -27.011 1.00 28.78 228 ALA A O 1
ATOM 1834 N N . ALA A 1 229 ? -6.144 6.483 -29.191 1.00 29.62 229 ALA A N 1
ATOM 1835 C CA . ALA A 1 229 ? -4.811 5.915 -28.997 1.00 29.62 229 ALA A CA 1
ATOM 1836 C C . ALA A 1 229 ? -3.749 6.746 -29.725 1.00 29.62 229 ALA A C 1
ATOM 1838 O O . ALA A 1 229 ? -3.207 6.320 -30.734 1.00 29.62 229 ALA A O 1
ATOM 1839 N N . GLU A 1 230 ? -3.425 7.918 -29.179 1.00 33.84 230 GLU A N 1
ATOM 1840 C CA . GLU A 1 230 ? -2.134 8.583 -29.394 1.00 33.84 230 GLU A CA 1
ATOM 1841 C C . GLU A 1 230 ? -1.722 9.254 -28.073 1.00 33.84 230 GLU A C 1
ATOM 1843 O O . GLU A 1 230 ? -2.322 10.239 -27.653 1.00 33.84 230 GLU A O 1
ATOM 1848 N N . GLY A 1 231 ? -0.726 8.705 -27.364 1.00 30.08 231 GLY A N 1
ATOM 1849 C CA . GLY A 1 231 ? -0.276 9.286 -26.093 1.00 30.08 231 GLY A CA 1
ATOM 1850 C C . GLY A 1 231 ? 0.925 8.580 -25.458 1.00 30.08 231 GLY A C 1
ATOM 1851 O O . GLY A 1 231 ? 0.865 7.389 -25.157 1.00 30.08 231 GLY A O 1
ATOM 1852 N N . ARG A 1 232 ? 1.999 9.358 -25.266 1.00 31.39 232 ARG A N 1
ATOM 1853 C CA . ARG A 1 232 ? 3.376 9.011 -24.855 1.00 31.39 232 ARG A CA 1
ATOM 1854 C C . ARG A 1 232 ? 3.500 8.205 -23.549 1.00 31.39 232 ARG A C 1
ATOM 1856 O O . ARG A 1 232 ? 2.590 8.163 -22.727 1.00 31.39 232 ARG A O 1
ATOM 1863 N N . SER A 1 233 ? 4.660 7.562 -23.379 1.00 38.06 233 SER A N 1
ATOM 1864 C CA . SER A 1 233 ? 5.047 6.767 -22.200 1.00 38.06 233 SER A CA 1
ATOM 1865 C C . SER A 1 233 ? 5.299 7.652 -20.970 1.00 38.06 233 SER A C 1
ATOM 1867 O O . SER A 1 233 ? 5.910 8.710 -21.103 1.00 38.06 233 SER A O 1
ATOM 1869 N N . MET A 1 234 ? 4.904 7.200 -19.767 1.00 37.28 234 MET A N 1
ATOM 1870 C CA . MET A 1 234 ? 5.125 7.909 -18.486 1.00 37.28 234 MET A CA 1
ATOM 1871 C C . MET A 1 234 ? 6.599 8.282 -18.233 1.00 37.28 234 MET A C 1
ATOM 1873 O O . MET A 1 234 ? 6.876 9.265 -17.554 1.00 37.28 234 MET A O 1
ATOM 1877 N N . ILE A 1 235 ? 7.548 7.547 -18.824 1.00 38.53 235 ILE A N 1
ATOM 1878 C CA . ILE A 1 235 ? 8.991 7.831 -18.721 1.00 38.53 235 ILE A CA 1
ATOM 1879 C C . ILE A 1 235 ? 9.369 9.129 -19.464 1.00 38.53 235 ILE A C 1
ATOM 1881 O O . ILE A 1 235 ? 10.347 9.785 -19.112 1.00 38.53 235 ILE A O 1
ATOM 1885 N N . GLU A 1 236 ? 8.596 9.536 -20.473 1.00 35.44 236 GLU A N 1
ATOM 1886 C CA . GLU A 1 236 ? 8.843 10.771 -21.229 1.00 35.44 236 GLU A CA 1
ATOM 1887 C C . GLU A 1 236 ? 8.215 12.013 -20.590 1.00 35.44 236 GLU A C 1
ATOM 1889 O O . GLU A 1 236 ? 8.643 13.119 -20.902 1.00 35.44 236 GLU A O 1
ATOM 1894 N N . MET A 1 237 ? 7.227 11.856 -19.701 1.00 35.03 237 MET A N 1
ATOM 1895 C CA . MET A 1 237 ? 6.541 12.987 -19.056 1.00 35.03 237 MET A CA 1
ATOM 1896 C C . MET A 1 237 ? 7.212 13.455 -17.756 1.00 35.03 237 MET A C 1
ATOM 1898 O O . MET A 1 237 ? 6.910 14.543 -17.277 1.00 35.03 237 MET A O 1
ATOM 1902 N N . ALA A 1 238 ? 8.135 12.664 -17.199 1.00 36.38 238 ALA A N 1
ATOM 1903 C CA . ALA A 1 238 ? 8.907 13.007 -16.000 1.00 36.38 238 ALA A CA 1
ATOM 1904 C C . ALA A 1 238 ? 10.225 13.765 -16.297 1.00 36.38 238 ALA A C 1
ATOM 1906 O O . ALA A 1 238 ? 11.067 13.900 -15.408 1.00 36.38 238 ALA A O 1
ATOM 1907 N N . ARG A 1 239 ? 10.426 14.238 -17.536 1.00 32.41 239 ARG A N 1
ATOM 1908 C CA . ARG A 1 239 ? 11.594 15.029 -17.964 1.00 32.41 239 ARG A CA 1
ATOM 1909 C C . ARG A 1 239 ? 11.255 16.485 -18.236 1.00 32.41 239 ARG A C 1
ATOM 1911 O O . ARG A 1 239 ? 10.175 16.740 -18.807 1.00 32.41 239 ARG A O 1
#

Solvent-accessible surface area (backbone atoms only — not comparable to full-atom values): 14328 Å² total; per-residue (Å²): 110,70,68,60,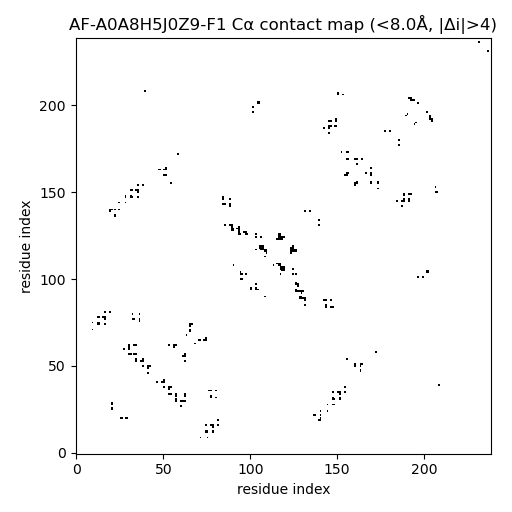51,52,52,50,52,53,50,52,36,49,50,51,44,49,62,66,37,71,51,101,53,29,67,61,46,50,38,37,47,49,39,41,56,52,46,58,58,33,72,78,45,95,52,54,67,59,42,43,51,49,54,53,30,38,77,68,64,60,61,82,61,41,80,83,72,63,35,63,67,58,42,52,50,50,31,53,51,52,56,55,48,48,55,53,51,27,50,49,52,15,23,68,71,27,99,51,35,76,65,41,62,63,27,54,82,37,86,92,47,70,88,72,40,27,48,45,97,94,42,77,44,70,59,68,83,43,55,67,86,77,45,56,72,68,58,43,38,51,52,56,38,33,56,42,50,45,44,36,52,50,53,55,71,28,72,70,36,56,76,54,37,55,68,67,58,47,51,49,52,52,49,52,61,56,71,71,48,52,73,70,50,50,52,45,37,45,43,57,61,46,60,98,50,88,87,72,87,71,84,62,77,74,60,95,87,68,81,89,71,88,82,76,74,90,77,82,80,81,92,85,81,93,82,85,91,83,83,83,61,75,80,68,71,78,107

Secondary structure (DSSP, 8-state):
-HHHHHHHHHHHHHHHHHHHH-STTHHHHHHHHHHHHHHHHHHTSS-HHHHHHHHHHHHTT----TTTTT-HHHHHHHHHHHHHHHHHHHHHHHHHTSSSHHHHHTSBP-TT-GGG-EEETTEEE-PPPPPGGGS-HHHHHHHHHHHHHHHHHHHHHSHHHHTTS-HHHHHHHHHHHHHTS-HHHHHHHHHHHS-S-TTS--PPPPPTT----TTS-TT-------S------HHHHT-